Protein AF-A0A3N2D300-F1 (afdb_monomer_lite)

Structure (mmCIF, N/CA/C/O backbone):
data_AF-A0A3N2D300-F1
#
_entry.id   AF-A0A3N2D300-F1
#
loop_
_atom_site.group_PDB
_atom_site.id
_atom_site.type_symbol
_atom_site.label_atom_id
_atom_site.label_alt_id
_atom_site.label_comp_id
_atom_site.label_asym_id
_atom_site.label_entity_id
_atom_site.label_seq_id
_atom_site.pdbx_PDB_ins_code
_atom_site.Cartn_x
_atom_site.Cartn_y
_atom_site.Cartn_z
_atom_site.occupancy
_atom_site.B_iso_or_equiv
_atom_site.auth_seq_id
_atom_site.auth_comp_id
_atom_site.auth_asym_id
_atom_site.auth_atom_id
_atom_site.pdbx_PDB_model_num
ATOM 1 N N . MET A 1 1 ? 36.026 17.094 -19.039 1.00 62.28 1 MET A N 1
ATOM 2 C CA . MET A 1 1 ? 36.325 16.197 -20.174 1.00 62.28 1 MET A CA 1
ATOM 3 C C . MET A 1 1 ? 35.164 16.210 -21.147 1.00 62.28 1 MET A C 1
ATOM 5 O O . MET A 1 1 ? 34.024 16.351 -20.712 1.00 62.28 1 MET A O 1
ATOM 9 N N . THR A 1 2 ? 35.458 16.118 -22.441 1.00 77.62 2 THR A N 1
ATOM 10 C CA . THR A 1 2 ? 34.451 16.048 -23.505 1.00 77.62 2 THR A CA 1
ATOM 11 C C . THR A 1 2 ? 33.736 14.697 -23.441 1.00 77.62 2 THR A C 1
ATOM 13 O O . THR A 1 2 ? 34.410 13.684 -23.255 1.00 77.62 2 THR A O 1
ATOM 16 N N . PRO A 1 3 ? 32.402 14.644 -23.567 1.00 83.62 3 PRO A N 1
ATOM 17 C CA . PRO A 1 3 ? 31.697 13.372 -23.634 1.00 83.62 3 PRO A CA 1
ATOM 18 C C . PRO A 1 3 ? 32.112 12.552 -24.859 1.00 83.62 3 PRO A C 1
ATOM 20 O O . PRO A 1 3 ? 32.323 13.113 -25.934 1.00 83.62 3 PRO A O 1
ATOM 23 N N . ILE A 1 4 ? 32.174 11.231 -24.704 1.00 89.31 4 ILE A N 1
ATOM 24 C CA . ILE A 1 4 ? 32.476 10.299 -25.798 1.00 89.31 4 ILE A CA 1
ATOM 25 C C . ILE A 1 4 ? 31.155 9.774 -26.345 1.00 89.31 4 ILE A C 1
ATOM 27 O O . ILE A 1 4 ? 30.283 9.400 -25.567 1.00 89.31 4 ILE A O 1
ATOM 31 N N . THR A 1 5 ? 30.995 9.748 -27.666 1.00 93.44 5 THR A N 1
ATOM 32 C CA . THR A 1 5 ? 29.840 9.107 -28.309 1.00 93.44 5 THR A CA 1
ATOM 33 C C . THR A 1 5 ? 30.292 7.813 -28.960 1.00 93.44 5 THR A C 1
ATOM 35 O O . THR A 1 5 ? 31.288 7.810 -29.678 1.00 93.44 5 THR A O 1
ATOM 38 N N . VAL A 1 6 ? 29.566 6.732 -28.697 1.00 94.44 6 VAL A N 1
ATOM 39 C CA . VAL A 1 6 ? 29.796 5.413 -29.286 1.00 94.44 6 VAL A CA 1
ATOM 40 C C . VAL A 1 6 ? 28.521 4.926 -29.965 1.00 94.44 6 VAL A C 1
ATOM 42 O O . VAL A 1 6 ? 27.406 5.116 -29.476 1.00 94.44 6 VAL A O 1
ATOM 45 N N . THR A 1 7 ? 28.698 4.277 -31.102 1.00 95.19 7 THR A N 1
ATOM 46 C CA . THR A 1 7 ? 27.644 3.739 -31.967 1.00 95.19 7 THR A CA 1
ATOM 47 C C . THR A 1 7 ? 27.761 2.220 -32.127 1.00 95.19 7 THR A C 1
ATOM 49 O O . THR A 1 7 ? 26.817 1.563 -32.571 1.00 95.19 7 THR A O 1
ATOM 52 N N . SER A 1 8 ? 28.894 1.635 -31.720 1.00 95.69 8 SER A N 1
ATOM 53 C CA . SER A 1 8 ? 29.176 0.198 -31.787 1.00 95.69 8 SER A CA 1
ATOM 54 C C . SER A 1 8 ? 29.936 -0.313 -30.556 1.00 95.69 8 SER A C 1
ATOM 56 O O . SER A 1 8 ? 30.535 0.460 -29.809 1.00 95.69 8 SER A O 1
ATOM 58 N N . GLN A 1 9 ? 29.950 -1.638 -30.361 1.00 95.31 9 GLN A N 1
ATOM 59 C CA . GLN A 1 9 ? 30.729 -2.269 -29.286 1.00 95.31 9 GLN A CA 1
ATOM 60 C C . GLN A 1 9 ? 32.2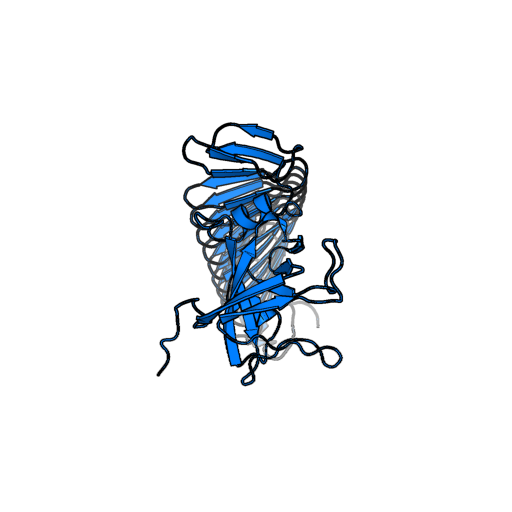33 -1.995 -29.430 1.00 95.31 9 GLN A C 1
ATOM 62 O O . GLN A 1 9 ? 32.894 -1.725 -28.439 1.00 95.31 9 GLN A O 1
ATOM 67 N N . ALA A 1 10 ? 32.770 -2.005 -30.654 1.00 95.12 10 ALA A N 1
ATOM 68 C CA . ALA A 1 10 ? 34.195 -1.766 -30.882 1.00 95.12 10 ALA A CA 1
ATOM 69 C C . ALA A 1 10 ? 34.618 -0.345 -30.470 1.00 95.12 10 ALA A C 1
ATOM 71 O O . ALA A 1 10 ? 35.696 -0.153 -29.912 1.00 95.12 10 ALA A O 1
ATOM 72 N N . GLU A 1 11 ? 33.757 0.649 -30.708 1.00 94.62 11 GLU A N 1
ATOM 73 C CA . GLU A 1 11 ? 33.983 2.026 -30.255 1.00 94.62 11 GLU A CA 1
ATOM 74 C C . GLU A 1 11 ? 33.908 2.142 -28.730 1.00 94.62 11 GLU A C 1
ATOM 76 O O . GLU A 1 11 ? 34.710 2.858 -28.136 1.00 94.62 11 GLU A O 1
ATOM 81 N N . TRP A 1 12 ? 32.996 1.402 -28.089 1.00 91.94 12 TRP A N 1
ATOM 82 C CA . TRP A 1 12 ? 32.951 1.289 -26.630 1.00 91.94 12 TRP A CA 1
ATOM 83 C C . TRP A 1 12 ? 34.233 0.669 -26.060 1.00 91.94 12 TRP A C 1
ATOM 85 O O . TRP A 1 12 ? 34.848 1.250 -25.165 1.00 91.94 12 TRP A O 1
ATOM 95 N N . ASP A 1 13 ? 34.672 -0.466 -26.603 1.00 91.25 13 ASP A N 1
ATOM 96 C CA . ASP A 1 13 ? 35.869 -1.170 -26.137 1.00 91.25 13 ASP A CA 1
ATOM 97 C C . ASP A 1 13 ? 37.122 -0.285 -26.295 1.00 91.25 13 ASP A C 1
ATOM 99 O O . ASP A 1 13 ? 37.984 -0.235 -25.412 1.00 91.25 13 ASP A O 1
ATOM 103 N N . ALA A 1 14 ? 37.205 0.471 -27.395 1.00 90.56 14 ALA A N 1
ATOM 104 C CA . ALA A 1 14 ? 38.268 1.445 -27.621 1.00 90.56 14 ALA A CA 1
ATOM 105 C C . ALA A 1 14 ? 38.210 2.614 -26.623 1.00 90.56 14 ALA A C 1
ATOM 107 O O . ALA A 1 14 ? 39.250 3.012 -26.092 1.00 90.56 14 ALA A O 1
ATOM 108 N N . ALA A 1 15 ? 37.014 3.139 -26.339 1.00 88.81 15 ALA A N 1
ATOM 109 C CA . ALA A 1 15 ? 36.820 4.227 -25.385 1.00 88.81 15 ALA A CA 1
ATOM 110 C C . ALA A 1 15 ? 37.231 3.817 -23.964 1.00 88.81 15 ALA A C 1
ATOM 112 O O . ALA A 1 15 ? 37.968 4.553 -23.311 1.00 88.81 15 ALA A O 1
ATOM 113 N N . ILE A 1 16 ? 36.831 2.627 -23.506 1.00 85.75 16 ILE A N 1
ATOM 114 C CA . ILE A 1 16 ? 37.214 2.120 -22.181 1.00 85.75 16 ILE A CA 1
ATOM 115 C C . ILE A 1 16 ? 38.715 1.885 -22.081 1.00 85.75 16 ILE A C 1
ATOM 117 O O . ILE A 1 16 ? 39.323 2.263 -21.085 1.00 85.75 16 ILE A O 1
ATOM 121 N N . LYS A 1 17 ? 39.347 1.336 -23.122 1.00 86.44 17 LYS A N 1
ATOM 122 C CA . LYS A 1 17 ? 40.804 1.165 -23.127 1.00 86.44 17 LYS A CA 1
ATOM 123 C C . LYS A 1 17 ? 41.552 2.500 -23.025 1.00 86.44 17 LYS A C 1
ATOM 125 O O . LYS A 1 17 ? 42.626 2.545 -22.433 1.00 86.44 17 LYS A O 1
ATOM 130 N N . ALA A 1 18 ? 41.012 3.563 -23.618 1.00 85.38 18 ALA A N 1
ATOM 131 C CA . ALA A 1 18 ? 41.628 4.887 -23.605 1.00 85.38 18 ALA A CA 1
ATOM 132 C C . ALA A 1 18 ? 41.371 5.676 -22.308 1.00 85.38 18 ALA A C 1
ATOM 134 O O . ALA A 1 18 ? 42.193 6.513 -21.951 1.00 85.38 18 ALA A O 1
ATOM 135 N N . HIS A 1 19 ? 40.259 5.409 -21.617 1.00 82.12 19 HIS A N 1
ATOM 136 C CA . HIS A 1 19 ? 39.747 6.240 -20.519 1.00 82.12 19 HIS A CA 1
ATOM 137 C C . HIS A 1 19 ? 39.421 5.448 -19.244 1.00 82.12 19 HIS A C 1
ATOM 139 O O . HIS A 1 19 ? 38.559 5.855 -18.470 1.00 82.12 19 HIS A O 1
ATOM 145 N N . HIS A 1 20 ? 40.081 4.309 -19.025 1.00 75.81 20 HIS A N 1
ATOM 146 C CA . HIS A 1 20 ? 39.778 3.392 -17.918 1.00 75.81 20 HIS A CA 1
ATOM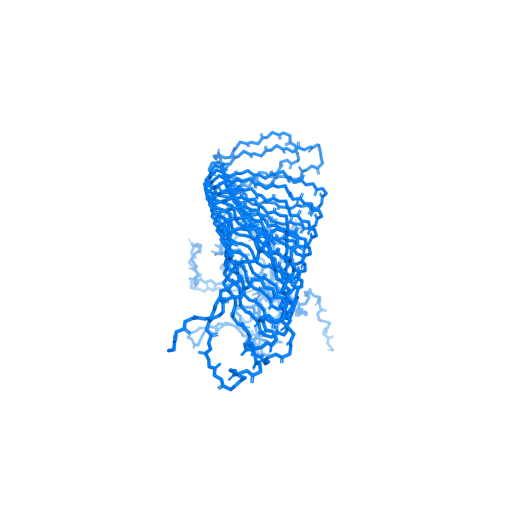 147 C C . HIS A 1 20 ? 39.801 4.064 -16.532 1.00 75.81 20 HIS A C 1
ATOM 149 O O . HIS A 1 20 ? 38.952 3.770 -15.695 1.00 75.81 20 HIS A O 1
ATOM 155 N N . ASP A 1 21 ? 40.737 4.989 -16.305 1.00 79.94 21 ASP A N 1
ATOM 156 C CA . ASP A 1 21 ? 40.929 5.655 -15.009 1.00 79.94 21 ASP A CA 1
ATOM 157 C C . ASP A 1 21 ? 40.257 7.044 -14.933 1.00 79.94 21 ASP A C 1
ATOM 159 O O . ASP A 1 21 ? 40.388 7.756 -13.934 1.00 79.94 21 ASP A O 1
ATOM 163 N N . ASP A 1 22 ? 39.507 7.429 -15.972 1.00 79.06 22 ASP A N 1
ATOM 164 C CA . ASP A 1 22 ? 38.853 8.731 -16.086 1.00 79.06 22 ASP A CA 1
ATOM 165 C C . ASP A 1 22 ? 37.349 8.643 -15.770 1.00 79.06 22 ASP A C 1
ATOM 167 O O . ASP A 1 22 ? 36.631 7.759 -16.241 1.00 79.06 22 ASP A O 1
ATOM 171 N N . TYR A 1 23 ? 36.802 9.637 -15.060 1.00 77.50 23 TYR A N 1
ATOM 172 C CA . TYR A 1 23 ? 35.346 9.776 -14.939 1.00 77.50 23 TYR A CA 1
ATOM 173 C C . TYR A 1 23 ? 34.760 10.448 -16.191 1.00 77.50 23 TYR A C 1
ATOM 175 O O . TYR A 1 23 ? 34.682 11.679 -16.285 1.00 77.50 23 TYR A O 1
ATOM 183 N N . VAL A 1 24 ? 34.324 9.637 -17.160 1.00 78.88 24 VAL A N 1
ATOM 184 C CA . VAL A 1 24 ? 33.764 10.101 -18.441 1.00 78.88 24 VAL A CA 1
ATOM 185 C C . VAL A 1 24 ? 32.296 9.698 -18.585 1.00 78.88 24 VAL A C 1
ATOM 187 O O . VAL A 1 24 ? 31.882 8.603 -18.219 1.00 78.88 24 VAL A O 1
ATOM 190 N N . THR A 1 25 ? 31.478 10.596 -19.143 1.00 82.19 25 THR A N 1
ATOM 191 C CA . THR A 1 25 ? 30.118 10.252 -19.586 1.00 82.19 25 THR A CA 1
ATOM 192 C C . THR A 1 25 ? 30.160 9.772 -21.030 1.00 82.19 25 THR A C 1
ATOM 194 O O . THR A 1 25 ? 30.620 10.510 -21.905 1.00 82.19 25 THR A O 1
ATOM 197 N N . VAL A 1 26 ? 29.629 8.573 -21.275 1.00 86.94 26 VAL A N 1
ATOM 198 C CA . VAL A 1 26 ? 29.519 8.001 -22.619 1.00 86.94 26 VAL A CA 1
ATOM 199 C C . VAL A 1 26 ? 28.079 8.096 -23.121 1.00 86.94 26 VAL A C 1
ATOM 201 O O . VAL A 1 26 ? 27.139 7.632 -22.469 1.00 86.94 26 VAL A O 1
ATOM 204 N N . TYR A 1 27 ? 27.915 8.713 -24.286 1.00 92.00 27 TYR A N 1
ATOM 205 C CA . TYR A 1 27 ? 26.684 8.701 -25.061 1.00 92.00 27 TYR A CA 1
ATOM 206 C C . TYR A 1 27 ? 26.663 7.468 -25.954 1.00 92.00 27 TYR A C 1
ATOM 208 O O . TYR A 1 27 ? 27.608 7.210 -26.694 1.00 92.00 27 TYR A O 1
ATOM 216 N N . ILE A 1 28 ? 25.572 6.721 -25.891 1.00 92.69 28 ILE A N 1
ATOM 217 C CA . ILE A 1 28 ? 25.293 5.607 -26.781 1.00 92.69 28 ILE A CA 1
ATOM 218 C C . ILE A 1 28 ? 24.235 6.083 -27.767 1.00 92.69 28 ILE A C 1
ATOM 220 O O . ILE A 1 28 ? 23.096 6.363 -27.378 1.00 92.69 28 ILE A O 1
ATOM 224 N N . ASP A 1 29 ? 24.645 6.174 -29.026 1.00 94.25 29 ASP A N 1
ATOM 225 C CA . ASP A 1 29 ? 23.796 6.518 -30.167 1.00 94.25 29 ASP A CA 1
ATOM 226 C C . ASP A 1 29 ? 23.941 5.434 -31.239 1.00 94.25 29 ASP A C 1
ATOM 228 O O . ASP A 1 29 ? 24.444 5.640 -32.343 1.00 94.25 29 ASP A O 1
ATOM 232 N N . SER A 1 30 ? 23.614 4.204 -30.847 1.00 91.81 30 SER A N 1
ATOM 233 C CA . SER A 1 30 ? 23.784 3.041 -31.702 1.00 91.81 30 SER A CA 1
ATOM 234 C C . SER A 1 30 ? 22.575 2.861 -32.626 1.00 91.81 30 SER A C 1
ATOM 236 O O . SER A 1 30 ? 21.434 3.081 -32.202 1.00 91.81 30 SER A O 1
ATOM 238 N N . PRO A 1 31 ? 22.773 2.361 -33.858 1.00 90.19 31 PRO A N 1
ATOM 239 C CA . PRO A 1 31 ? 21.668 1.962 -34.718 1.00 90.19 31 PRO A CA 1
ATOM 240 C C . PRO A 1 31 ? 20.740 0.947 -34.038 1.00 90.19 31 PRO A C 1
ATOM 242 O O . PRO A 1 31 ? 21.153 0.170 -33.170 1.00 90.19 31 PRO A O 1
ATOM 245 N N . ALA A 1 32 ? 19.479 0.916 -34.471 1.00 89.12 32 ALA A N 1
ATOM 246 C CA . ALA A 1 32 ? 18.514 -0.063 -33.984 1.00 89.12 32 ALA A CA 1
ATOM 247 C C . ALA A 1 32 ? 19.048 -1.498 -34.159 1.00 89.12 32 ALA A C 1
ATOM 249 O O . ALA A 1 32 ? 19.563 -1.867 -35.212 1.00 89.12 32 ALA A O 1
ATOM 250 N N . GLY A 1 33 ? 18.919 -2.315 -33.111 1.00 88.25 33 GLY A N 1
ATOM 251 C CA . GLY A 1 33 ? 19.400 -3.701 -33.096 1.00 88.25 33 GLY A CA 1
ATOM 252 C C . GLY A 1 33 ? 20.838 -3.880 -32.598 1.00 88.25 33 GLY A C 1
ATOM 253 O O . GLY A 1 33 ? 21.192 -4.990 -32.204 1.00 88.25 33 GLY A O 1
ATOM 254 N N . VAL A 1 34 ? 21.634 -2.811 -32.518 1.00 93.50 34 VAL A N 1
ATOM 255 C CA . VAL A 1 34 ? 22.953 -2.852 -31.875 1.00 93.50 34 VAL A CA 1
ATOM 256 C C . VAL A 1 34 ? 22.778 -2.770 -30.358 1.00 93.50 34 VAL A C 1
ATOM 258 O O . VAL A 1 34 ? 22.041 -1.926 -29.852 1.00 93.50 34 VAL A O 1
ATOM 261 N N . VAL A 1 35 ? 23.435 -3.679 -29.633 1.00 95.31 35 VAL A N 1
ATOM 262 C CA . VAL A 1 35 ? 23.448 -3.711 -28.164 1.00 95.31 35 VAL A CA 1
ATOM 263 C C . VAL A 1 35 ? 24.878 -3.515 -27.685 1.00 95.31 35 VAL A C 1
ATOM 265 O O . VAL A 1 35 ? 25.736 -4.340 -27.998 1.00 95.31 35 VAL A O 1
ATOM 268 N N . ILE A 1 36 ? 25.111 -2.468 -26.896 1.00 94.75 36 ILE A N 1
ATOM 269 C CA . ILE A 1 36 ? 26.404 -2.215 -26.255 1.00 94.75 36 ILE A CA 1
ATOM 270 C C . ILE A 1 36 ? 26.419 -2.853 -24.865 1.00 94.75 36 ILE A C 1
ATOM 272 O O . ILE A 1 36 ? 25.546 -2.597 -24.036 1.00 94.75 36 ILE A O 1
ATOM 276 N N . ARG A 1 37 ? 27.402 -3.711 -24.604 1.00 93.94 37 ARG A N 1
ATOM 277 C CA . ARG A 1 37 ? 27.635 -4.338 -23.302 1.00 93.94 37 ARG A CA 1
ATOM 278 C C . ARG A 1 37 ? 28.698 -3.562 -22.543 1.00 93.94 37 ARG A C 1
ATOM 280 O O . ARG A 1 37 ? 29.801 -3.359 -23.042 1.00 93.94 37 ARG A O 1
ATOM 287 N N . ILE A 1 38 ? 28.325 -3.151 -21.341 1.00 89.94 38 ILE A N 1
ATOM 288 C CA . ILE A 1 38 ? 29.136 -2.415 -20.385 1.00 89.94 38 ILE A CA 1
ATOM 289 C C . ILE A 1 38 ? 29.328 -3.339 -19.182 1.00 89.94 38 ILE A C 1
ATOM 291 O O . ILE A 1 38 ? 28.526 -3.360 -18.243 1.00 89.94 38 ILE A O 1
ATOM 295 N N . ASP A 1 39 ? 30.371 -4.155 -19.272 1.00 84.06 39 ASP A N 1
ATOM 296 C CA . ASP A 1 39 ? 30.800 -5.072 -18.225 1.00 84.06 39 ASP A CA 1
ATOM 297 C C . ASP A 1 39 ? 32.078 -4.518 -17.561 1.00 84.06 39 ASP A C 1
ATOM 299 O O . ASP A 1 39 ? 32.883 -3.863 -18.216 1.00 84.06 39 ASP A O 1
ATOM 303 N N . ASP A 1 40 ? 32.251 -4.791 -16.265 1.00 64.44 40 ASP A N 1
ATOM 304 C CA . ASP A 1 40 ? 33.538 -4.695 -15.553 1.00 64.44 40 ASP A CA 1
ATOM 305 C C . ASP A 1 40 ? 34.258 -3.323 -15.551 1.00 64.44 40 ASP A C 1
ATOM 307 O O . ASP A 1 40 ? 35.439 -3.226 -15.859 1.00 64.44 40 ASP A O 1
ATOM 311 N N . THR A 1 41 ? 33.565 -2.239 -15.170 1.00 62.78 41 THR A N 1
ATOM 312 C CA . THR A 1 41 ? 34.185 -0.895 -15.030 1.00 62.78 41 THR A CA 1
ATOM 313 C C . THR A 1 41 ? 34.202 -0.355 -13.594 1.00 62.78 41 THR A C 1
ATOM 315 O O . THR A 1 41 ? 34.396 0.840 -13.381 1.00 62.78 41 THR A O 1
ATOM 318 N N . GLY A 1 42 ? 33.911 -1.187 -12.586 1.00 70.94 42 GLY A N 1
ATOM 319 C CA . GLY A 1 42 ? 33.697 -0.755 -11.196 1.00 70.94 42 GLY A CA 1
ATOM 320 C C . GLY A 1 42 ? 32.406 0.058 -11.004 1.00 70.94 42 GLY A C 1
ATOM 321 O O . GLY A 1 42 ? 31.498 -0.388 -10.304 1.00 70.94 42 GLY A O 1
ATOM 322 N N . SER A 1 43 ? 32.304 1.232 -11.639 1.00 77.94 43 SER A N 1
ATOM 323 C CA . SER A 1 43 ? 31.095 2.056 -11.764 1.00 77.94 43 SER A CA 1
ATOM 324 C C . SER A 1 43 ? 30.927 2.580 -13.193 1.00 77.94 43 SER A C 1
ATOM 326 O O . SER A 1 43 ? 31.860 3.145 -13.753 1.00 77.94 43 SER A O 1
ATOM 328 N N . SER A 1 44 ? 29.746 2.420 -13.795 1.00 81.88 44 SER A N 1
ATOM 329 C CA . SER A 1 44 ? 29.467 2.887 -15.167 1.00 81.88 44 SER A CA 1
ATOM 330 C C . SER A 1 44 ? 28.336 3.912 -15.228 1.00 81.88 44 SER A C 1
ATOM 332 O O . SER A 1 44 ? 27.352 3.827 -14.489 1.00 81.88 44 SER A O 1
ATOM 334 N N . ARG A 1 45 ? 28.448 4.875 -16.153 1.00 87.94 45 ARG A N 1
ATOM 335 C CA . ARG A 1 45 ? 27.370 5.814 -16.485 1.00 87.94 45 ARG A CA 1
ATOM 336 C C . ARG A 1 45 ? 27.192 5.931 -17.998 1.00 87.94 45 ARG A C 1
ATOM 338 O O . ARG A 1 45 ? 28.104 6.369 -18.692 1.00 87.94 45 ARG A O 1
ATOM 345 N N . ALA A 1 46 ? 25.996 5.608 -18.483 1.00 90.31 46 ALA A N 1
ATOM 346 C CA . ALA A 1 46 ? 25.647 5.684 -19.901 1.00 90.31 46 ALA A CA 1
ATOM 347 C C . ALA A 1 46 ? 24.449 6.608 -20.149 1.00 90.31 46 ALA A C 1
ATOM 349 O O . ALA A 1 46 ? 23.508 6.667 -19.352 1.00 90.31 46 ALA A O 1
ATOM 350 N N . VAL A 1 47 ? 24.464 7.310 -21.280 1.00 95.44 47 VAL A N 1
ATOM 351 C CA . VAL A 1 47 ? 23.309 8.061 -21.785 1.00 95.44 47 VAL A CA 1
ATOM 352 C C . VAL A 1 47 ? 22.905 7.486 -23.134 1.00 95.44 47 VAL A C 1
ATOM 354 O O . VAL A 1 47 ? 23.652 7.611 -24.094 1.00 95.44 47 VAL A O 1
ATOM 357 N N . LEU A 1 48 ? 21.732 6.866 -23.216 1.00 95.62 48 LEU A N 1
ATOM 358 C CA . LEU A 1 48 ? 21.205 6.249 -24.430 1.00 95.62 48 LEU A CA 1
ATOM 359 C C . LEU A 1 48 ? 20.195 7.184 -25.100 1.00 95.62 48 LEU A C 1
ATOM 361 O O . LEU A 1 48 ? 19.331 7.756 -24.427 1.00 95.62 48 LEU A O 1
ATOM 365 N N . ARG A 1 49 ? 20.281 7.315 -26.426 1.00 93.06 49 ARG A N 1
ATOM 366 C CA . ARG A 1 49 ? 19.356 8.122 -27.242 1.00 93.06 49 ARG A CA 1
ATOM 367 C C . ARG A 1 49 ? 18.817 7.344 -28.439 1.00 93.06 49 ARG A C 1
ATOM 369 O O . ARG A 1 49 ? 19.331 6.272 -28.775 1.00 93.06 49 ARG A O 1
ATOM 376 N N . GLY A 1 50 ? 17.754 7.858 -29.057 1.00 92.12 50 GLY A N 1
ATOM 377 C CA . GLY A 1 50 ? 17.163 7.252 -30.245 1.00 92.12 50 GLY A CA 1
ATOM 378 C C . GLY A 1 50 ? 16.640 5.839 -29.979 1.00 92.12 50 GLY A C 1
ATOM 379 O O . GLY A 1 50 ? 15.776 5.637 -29.129 1.00 92.12 50 GLY A O 1
ATOM 380 N N . SER A 1 51 ? 17.158 4.855 -30.717 1.00 92.56 51 SER A N 1
ATOM 381 C CA . SER A 1 51 ? 16.787 3.429 -30.595 1.00 92.56 51 SER A CA 1
ATOM 382 C C . SER A 1 51 ? 17.882 2.573 -29.947 1.00 92.56 51 SER A C 1
ATOM 384 O O . SER A 1 51 ? 17.912 1.351 -30.117 1.00 92.56 51 SER A O 1
ATOM 386 N N . SER A 1 52 ? 18.799 3.219 -29.224 1.00 95.38 52 SER A N 1
ATOM 387 C CA . SER A 1 52 ? 19.971 2.583 -28.626 1.00 95.38 52 SER A CA 1
ATOM 388 C C . SER A 1 52 ? 19.619 1.518 -27.595 1.00 95.38 52 SER A C 1
ATOM 390 O O . SER A 1 52 ? 18.610 1.616 -26.887 1.00 95.38 52 SER A O 1
ATOM 392 N N . ARG A 1 53 ? 20.490 0.511 -27.464 1.00 96.69 53 ARG A N 1
ATOM 393 C CA . ARG A 1 53 ? 20.334 -0.561 -26.476 1.00 96.69 53 ARG A CA 1
ATOM 394 C C . ARG A 1 53 ? 21.629 -0.800 -25.716 1.00 96.69 53 ARG A C 1
ATOM 396 O O . ARG A 1 53 ? 22.685 -0.916 -26.334 1.00 96.69 53 ARG A O 1
ATOM 403 N N . ALA A 1 54 ? 21.544 -0.943 -24.395 1.00 95.12 54 ALA A N 1
ATOM 404 C CA . ALA A 1 54 ? 22.706 -1.285 -23.578 1.00 95.12 54 ALA A CA 1
ATOM 405 C C . ALA A 1 54 ? 22.416 -2.347 -22.514 1.00 95.12 54 ALA A C 1
ATOM 407 O O . ALA A 1 54 ? 21.296 -2.480 -22.025 1.00 95.12 54 ALA A O 1
ATOM 408 N N . VAL A 1 55 ? 23.452 -3.087 -22.135 1.00 96.12 55 VAL A N 1
ATOM 409 C CA . VAL A 1 55 ? 23.458 -3.951 -20.952 1.00 96.12 55 VAL A CA 1
ATOM 410 C C . VAL A 1 55 ? 24.554 -3.449 -20.029 1.00 96.12 55 VAL A C 1
ATOM 412 O O . VAL A 1 55 ? 25.702 -3.381 -20.450 1.00 96.12 55 VAL A O 1
ATOM 415 N N . LEU A 1 56 ? 24.204 -3.098 -18.795 1.00 93.56 56 LEU A N 1
ATOM 416 C CA . LEU A 1 56 ? 25.130 -2.613 -17.780 1.00 93.56 56 LEU A CA 1
ATOM 417 C C . LEU A 1 56 ? 25.147 -3.589 -16.601 1.00 93.56 56 LEU A C 1
ATOM 419 O O . LEU A 1 56 ? 24.095 -4.036 -16.129 1.00 93.56 56 LEU A O 1
ATOM 423 N N . ARG A 1 57 ? 26.340 -3.921 -16.107 1.00 91.44 57 ARG A N 1
ATOM 424 C CA . ARG A 1 57 ? 26.517 -4.787 -14.934 1.00 91.44 57 ARG A CA 1
ATOM 425 C C . ARG A 1 57 ? 27.286 -4.096 -13.816 1.00 91.44 57 ARG A C 1
ATOM 427 O O . ARG A 1 57 ? 28.086 -3.197 -14.052 1.00 91.44 57 ARG A O 1
ATOM 434 N N . GLY A 1 58 ? 27.067 -4.576 -12.595 1.00 88.31 58 GLY A N 1
ATOM 435 C CA . GLY A 1 58 ? 27.725 -4.074 -11.395 1.00 88.31 58 GLY A CA 1
ATOM 436 C C . GLY A 1 58 ? 27.056 -2.804 -10.879 1.00 88.31 58 GLY A C 1
ATOM 437 O O . GLY A 1 58 ? 25.826 -2.693 -10.886 1.00 88.31 58 GLY A O 1
ATOM 438 N N . SER A 1 59 ? 27.865 -1.857 -10.407 1.00 89.88 59 SER A N 1
ATOM 439 C CA . SER A 1 59 ? 27.382 -0.535 -10.015 1.00 89.88 59 SER A CA 1
ATOM 440 C C . SER A 1 59 ? 27.199 0.323 -11.265 1.00 89.88 59 SER A C 1
ATOM 442 O O . SER A 1 59 ? 28.172 0.648 -11.941 1.00 89.88 59 SER A O 1
ATOM 444 N N . SER A 1 60 ? 25.963 0.667 -11.627 1.00 90.62 60 SER A N 1
ATOM 445 C CA . SER A 1 60 ? 25.710 1.332 -12.912 1.00 90.62 60 SER A CA 1
ATOM 446 C C . SER A 1 60 ? 24.597 2.374 -12.874 1.00 90.62 60 SER A C 1
ATOM 448 O O . SER A 1 60 ? 23.699 2.351 -12.032 1.00 90.62 60 SER A O 1
ATOM 450 N N . SER A 1 61 ? 24.665 3.338 -13.787 1.00 93.62 61 SER A N 1
ATOM 451 C CA . SER A 1 61 ? 23.631 4.348 -13.993 1.00 93.62 61 SER A CA 1
ATOM 452 C C . SER A 1 61 ? 23.350 4.559 -15.475 1.00 93.62 61 SER A C 1
ATOM 454 O O . SER A 1 61 ? 24.274 4.746 -16.263 1.00 93.62 61 SER A O 1
ATOM 456 N N . ALA A 1 62 ? 22.076 4.594 -15.856 1.00 95.06 62 ALA A N 1
ATOM 457 C CA . ALA A 1 62 ? 21.667 4.845 -17.233 1.00 95.06 62 ALA A CA 1
ATOM 458 C C . ALA A 1 62 ? 20.628 5.970 -17.320 1.00 95.06 62 ALA A C 1
ATOM 460 O O . ALA A 1 62 ? 19.686 6.029 -16.530 1.00 95.06 62 ALA A O 1
ATOM 461 N N . VAL A 1 63 ? 20.786 6.860 -18.299 1.00 98.00 63 VAL A N 1
ATOM 462 C CA . VAL A 1 63 ? 19.745 7.817 -18.699 1.00 98.00 63 VAL A CA 1
ATOM 463 C C . VAL A 1 63 ? 19.279 7.448 -20.098 1.00 98.00 63 VAL A C 1
ATOM 465 O O . VAL A 1 63 ? 20.089 7.413 -21.018 1.00 98.00 63 VAL A O 1
ATOM 468 N N . LEU A 1 64 ? 17.994 7.157 -20.249 1.00 97.81 64 LEU A N 1
ATOM 469 C CA . LEU A 1 64 ? 17.383 6.676 -21.478 1.00 97.81 64 LEU A CA 1
ATOM 470 C C . LEU A 1 64 ? 16.411 7.724 -22.014 1.00 97.81 64 LEU A C 1
ATOM 472 O O . LEU A 1 64 ? 15.487 8.142 -21.315 1.00 97.81 64 LEU A O 1
ATOM 476 N N . TRP A 1 65 ? 16.610 8.108 -23.269 1.00 96.44 65 TRP A N 1
ATOM 477 C CA . TRP A 1 65 ? 15.723 8.999 -24.012 1.00 96.44 65 TRP A CA 1
ATOM 478 C C . TRP A 1 65 ? 15.057 8.267 -25.178 1.00 96.44 65 TRP A C 1
ATOM 480 O O . TRP A 1 65 ? 15.510 7.197 -25.598 1.00 96.44 65 TRP A O 1
ATOM 490 N N . ASP A 1 66 ? 13.998 8.865 -25.714 1.00 95.44 66 ASP A N 1
ATOM 491 C CA . ASP A 1 66 ? 13.292 8.407 -26.910 1.00 95.44 66 ASP A CA 1
ATOM 492 C C . ASP A 1 66 ? 12.814 6.951 -26.796 1.00 95.44 66 ASP A C 1
ATOM 494 O O . ASP A 1 66 ? 12.060 6.627 -25.885 1.00 95.44 66 ASP A O 1
ATOM 498 N N . SER A 1 67 ? 13.225 6.072 -27.711 1.00 95.38 67 SER A N 1
ATOM 499 C CA . SER A 1 67 ? 12.849 4.651 -27.757 1.00 95.38 67 SER A CA 1
ATOM 500 C C . SER A 1 67 ? 13.990 3.731 -27.309 1.00 95.38 67 SER A C 1
ATOM 502 O O . SER A 1 67 ? 14.053 2.565 -27.705 1.00 95.38 67 SER A O 1
ATOM 504 N N . SER A 1 68 ? 14.926 4.248 -26.509 1.00 96.50 68 SER A N 1
ATOM 505 C CA . SER A 1 68 ? 16.080 3.475 -26.051 1.00 96.50 68 SER A CA 1
ATOM 506 C C . SER A 1 68 ? 15.713 2.430 -24.994 1.00 96.50 68 SER A C 1
ATOM 508 O O . SER A 1 68 ? 14.681 2.516 -24.319 1.00 96.50 68 SER A O 1
ATOM 510 N N . SER A 1 69 ? 16.567 1.413 -24.841 1.00 97.62 69 SER A N 1
ATOM 511 C CA . SER A 1 69 ? 16.369 0.366 -23.835 1.00 97.62 69 SER A CA 1
ATOM 512 C C . SER A 1 69 ? 17.641 -0.047 -23.106 1.00 97.62 69 SER A C 1
ATOM 514 O O . SER A 1 69 ? 18.720 -0.074 -23.692 1.00 97.62 69 SER A O 1
ATOM 516 N N . ALA A 1 70 ? 17.516 -0.410 -21.830 1.00 97.19 70 ALA A N 1
ATOM 517 C CA . ALA A 1 70 ? 18.649 -0.877 -21.041 1.00 97.19 70 ALA A CA 1
ATOM 518 C C . ALA A 1 70 ? 18.298 -2.054 -20.129 1.00 97.19 70 ALA A C 1
ATOM 520 O O . ALA A 1 70 ? 17.215 -2.117 -19.550 1.00 97.19 70 ALA A O 1
ATOM 521 N N . GLU A 1 71 ? 19.244 -2.970 -19.958 1.00 98.00 71 GLU A N 1
ATOM 522 C CA . GLU A 1 71 ? 19.222 -3.948 -18.873 1.00 98.00 71 GLU A CA 1
ATOM 523 C C . GLU A 1 71 ? 20.328 -3.604 -17.877 1.00 98.00 71 GLU A C 1
ATOM 525 O O . GLU A 1 71 ? 21.490 -3.521 -18.263 1.00 98.00 71 GLU A O 1
ATOM 530 N N . LEU A 1 72 ? 19.976 -3.402 -16.608 1.00 95.94 72 LEU A N 1
ATOM 531 C CA . LEU A 1 72 ? 20.916 -3.085 -15.541 1.00 95.94 72 LEU A CA 1
ATOM 532 C C . LEU A 1 72 ? 20.873 -4.183 -14.471 1.00 95.94 72 LEU A C 1
ATOM 534 O O . LEU A 1 72 ? 19.804 -4.536 -13.965 1.00 95.94 72 LEU A O 1
ATOM 538 N N . ARG A 1 73 ? 22.034 -4.746 -14.126 1.00 94.38 73 ARG A N 1
ATOM 539 C CA . ARG A 1 73 ? 22.154 -5.821 -13.127 1.00 94.38 73 ARG A CA 1
ATOM 540 C C . ARG A 1 73 ? 23.140 -5.450 -12.029 1.00 94.38 73 ARG A C 1
ATOM 542 O O . ARG A 1 73 ? 24.300 -5.182 -12.326 1.00 94.38 73 ARG A O 1
ATOM 549 N N . GLY A 1 74 ? 22.715 -5.562 -10.774 1.00 91.81 74 GLY A N 1
ATOM 550 C CA . GLY A 1 74 ? 23.522 -5.241 -9.597 1.00 91.81 74 GLY A CA 1
ATOM 551 C C . GLY A 1 74 ? 22.970 -4.016 -8.878 1.00 91.81 74 GLY A C 1
ATOM 552 O O . GLY A 1 74 ? 21.759 -3.895 -8.704 1.00 91.81 74 GLY A O 1
ATOM 553 N N . SER A 1 75 ? 23.854 -3.106 -8.476 1.00 94.12 75 SER A N 1
ATOM 554 C CA . SER A 1 75 ? 23.483 -1.853 -7.811 1.00 94.12 75 SER A CA 1
ATOM 555 C C . SER A 1 75 ? 23.256 -0.765 -8.856 1.00 94.12 75 SER A C 1
ATOM 557 O O . SER A 1 75 ? 24.212 -0.215 -9.394 1.00 94.12 75 SER A O 1
ATOM 559 N N . SER A 1 76 ? 22.006 -0.498 -9.232 1.00 94.75 76 SER A N 1
ATOM 560 C CA . SER A 1 76 ? 21.722 0.205 -10.493 1.00 94.75 76 SER A CA 1
ATOM 561 C C . SER A 1 76 ? 20.704 1.335 -10.382 1.00 94.75 76 SER A C 1
ATOM 563 O O . SER A 1 76 ? 19.699 1.206 -9.690 1.00 94.75 76 SER A O 1
ATOM 565 N N . ARG A 1 77 ? 20.911 2.425 -11.131 1.00 97.62 77 ARG A N 1
ATOM 566 C CA . ARG A 1 77 ? 19.938 3.521 -11.255 1.00 97.62 77 ARG A CA 1
ATOM 567 C C . ARG A 1 77 ? 19.579 3.797 -12.712 1.00 97.62 77 ARG A C 1
ATOM 569 O O . ARG A 1 77 ? 20.465 3.908 -13.552 1.00 97.62 77 ARG A O 1
ATOM 576 N N . ALA A 1 78 ? 18.298 3.980 -13.011 1.00 97.94 78 ALA A N 1
ATOM 577 C CA . ALA A 1 78 ? 17.847 4.376 -14.341 1.00 97.94 78 ALA A CA 1
ATOM 578 C C . ALA A 1 78 ? 16.955 5.626 -14.301 1.00 97.94 78 ALA A C 1
ATOM 580 O O . ALA A 1 78 ? 16.134 5.791 -13.403 1.00 97.94 78 ALA A O 1
ATOM 581 N N . VAL A 1 79 ? 17.111 6.507 -15.287 1.00 98.75 79 VAL A N 1
ATOM 582 C CA . VAL A 1 79 ? 16.162 7.592 -15.575 1.00 98.75 79 VAL A CA 1
ATOM 583 C C . VAL A 1 79 ? 15.654 7.395 -16.992 1.00 98.75 79 VAL A C 1
ATOM 585 O O . VAL A 1 79 ? 16.458 7.338 -17.919 1.00 98.75 79 VAL A O 1
ATOM 588 N N . LEU A 1 80 ? 14.342 7.275 -17.154 1.00 98.56 80 LEU A N 1
ATOM 589 C CA . LEU A 1 80 ? 13.683 6.972 -18.416 1.00 98.56 80 LEU A CA 1
ATOM 590 C C . LEU A 1 80 ? 12.756 8.121 -18.808 1.00 98.56 80 LEU A C 1
ATOM 592 O O . LEU A 1 80 ? 11.958 8.590 -17.997 1.00 98.56 80 LEU A O 1
ATOM 596 N N . ARG A 1 81 ? 12.861 8.570 -20.058 1.00 98.12 81 ARG A N 1
ATOM 597 C CA . ARG A 1 81 ? 11.996 9.592 -20.665 1.00 98.12 81 ARG A CA 1
ATOM 598 C C . ARG A 1 81 ? 11.547 9.163 -22.059 1.00 98.12 81 ARG A C 1
ATOM 600 O O . ARG A 1 81 ? 12.200 8.321 -22.683 1.00 98.12 81 ARG A O 1
ATOM 607 N N . GLY A 1 82 ? 10.442 9.720 -22.550 1.00 96.00 82 GLY A N 1
ATOM 608 C CA . GLY A 1 82 ? 9.849 9.311 -23.825 1.00 96.00 82 GLY A CA 1
ATOM 609 C C . GLY A 1 82 ? 9.228 7.909 -23.773 1.00 96.00 82 GLY A C 1
ATOM 610 O O . GLY A 1 82 ? 8.471 7.592 -22.864 1.00 96.00 82 GLY A O 1
ATOM 611 N N . SER A 1 83 ? 9.538 7.066 -24.758 1.00 96.88 83 SER A N 1
ATOM 612 C CA . SER A 1 83 ? 9.051 5.678 -24.891 1.00 96.88 83 SER A CA 1
ATOM 613 C C . SER A 1 83 ? 10.106 4.638 -24.477 1.00 96.88 83 SER A C 1
ATOM 615 O O . SER A 1 83 ? 10.128 3.512 -24.985 1.00 96.88 83 SER A O 1
ATOM 617 N N . SER A 1 84 ? 11.020 5.021 -23.584 1.00 97.94 84 SER A N 1
ATOM 618 C CA . SER A 1 84 ? 12.164 4.199 -23.196 1.00 97.94 84 SER A CA 1
ATOM 619 C C . SER A 1 84 ? 11.787 3.052 -22.258 1.00 97.94 84 SER A C 1
ATOM 621 O O . SER A 1 84 ? 10.755 3.075 -21.580 1.00 97.94 84 SER A O 1
ATOM 623 N N . ARG A 1 85 ? 12.633 2.012 -22.224 1.00 98.62 85 ARG A N 1
ATOM 624 C CA . ARG A 1 85 ? 12.379 0.792 -21.440 1.00 98.62 85 ARG A CA 1
ATOM 625 C C . ARG A 1 85 ? 13.587 0.328 -20.641 1.00 98.62 85 ARG A C 1
ATOM 627 O O . ARG A 1 85 ? 14.690 0.283 -21.177 1.00 98.62 85 ARG A O 1
ATOM 634 N N . ALA A 1 86 ? 13.388 -0.114 -19.402 1.00 98.25 86 ALA A N 1
ATOM 635 C CA . ALA A 1 86 ? 14.474 -0.684 -18.609 1.00 98.25 86 ALA A CA 1
ATOM 636 C C . ALA A 1 86 ? 14.083 -1.965 -17.872 1.00 98.25 86 ALA A C 1
ATOM 638 O O . ALA A 1 86 ? 12.952 -2.128 -17.426 1.00 98.25 86 ALA A O 1
ATOM 639 N N . VAL A 1 87 ? 15.049 -2.864 -17.710 1.00 98.69 87 VAL A N 1
ATOM 640 C CA . VAL A 1 87 ? 14.953 -4.007 -16.796 1.00 98.69 87 VAL A CA 1
ATOM 641 C C . VAL A 1 87 ? 16.056 -3.859 -15.760 1.00 98.69 87 VAL A C 1
ATOM 643 O O . VAL A 1 87 ? 17.228 -3.819 -16.126 1.00 98.69 87 VAL A O 1
ATOM 646 N N . LEU A 1 88 ? 15.692 -3.778 -14.483 1.00 98.06 88 LEU A N 1
ATOM 647 C CA . LEU A 1 88 ? 16.619 -3.625 -13.369 1.00 98.06 88 LEU A CA 1
ATOM 648 C C . LEU A 1 88 ? 16.517 -4.834 -12.429 1.00 98.06 88 LEU A C 1
ATOM 650 O O . LEU A 1 88 ? 15.424 -5.253 -12.041 1.00 98.06 88 LEU A O 1
ATOM 654 N N . ARG A 1 89 ? 17.662 -5.428 -12.081 1.00 96.75 89 ARG A N 1
ATOM 655 C CA . ARG A 1 89 ? 17.754 -6.598 -11.188 1.00 96.75 89 ARG A CA 1
ATOM 656 C C . ARG A 1 89 ? 18.771 -6.353 -10.083 1.00 96.75 89 ARG A C 1
ATOM 658 O O . ARG A 1 89 ? 19.869 -5.882 -10.379 1.00 96.75 89 ARG A O 1
ATOM 665 N N . GLY A 1 90 ? 18.446 -6.756 -8.857 1.00 94.50 90 GLY A N 1
ATOM 666 C CA . GLY A 1 90 ? 19.229 -6.451 -7.662 1.00 94.50 90 GLY A CA 1
ATOM 667 C C . GLY A 1 90 ? 18.797 -5.142 -6.994 1.00 94.50 90 GLY A C 1
ATOM 668 O O . GLY A 1 90 ? 17.653 -4.705 -7.120 1.00 94.50 90 GLY A O 1
ATOM 669 N N . SER A 1 91 ? 19.720 -4.510 -6.272 1.00 96.00 91 SER A N 1
ATOM 670 C CA . SER A 1 91 ? 19.468 -3.261 -5.546 1.00 96.00 91 SER A CA 1
ATOM 671 C C . SER A 1 91 ? 19.345 -2.081 -6.509 1.00 96.00 91 SER A C 1
ATOM 673 O O . SER A 1 91 ? 20.354 -1.536 -6.958 1.00 96.00 91 SER A O 1
ATOM 675 N N . SER A 1 92 ? 18.122 -1.689 -6.867 1.00 96.38 92 SER A N 1
ATOM 676 C CA . SER A 1 92 ? 17.918 -0.787 -8.006 1.00 96.38 92 SER A CA 1
ATOM 677 C C . SER A 1 92 ? 16.862 0.298 -7.826 1.00 96.38 92 SER A C 1
ATOM 679 O O . SER A 1 92 ? 15.904 0.140 -7.079 1.00 96.38 92 SER A O 1
ATOM 681 N N . SER A 1 93 ? 17.021 1.405 -8.552 1.00 98.19 93 SER A N 1
ATOM 682 C CA . SER A 1 93 ? 16.061 2.513 -8.556 1.00 98.19 93 SER A CA 1
ATOM 683 C C . SER A 1 93 ? 15.787 3.025 -9.965 1.00 98.19 93 SER A C 1
ATOM 685 O O . SER A 1 93 ? 16.719 3.188 -10.755 1.00 98.19 93 SER A O 1
ATOM 687 N N . ALA A 1 94 ? 14.531 3.339 -10.278 1.00 98.44 94 ALA A N 1
ATOM 688 C CA . ALA A 1 94 ? 14.146 3.912 -11.564 1.00 98.44 94 ALA A CA 1
ATOM 689 C C . ALA A 1 94 ? 13.260 5.155 -11.403 1.00 98.44 94 ALA A C 1
ATOM 691 O O . ALA A 1 94 ? 12.366 5.180 -10.566 1.00 98.44 94 ALA A O 1
ATOM 692 N N . VAL A 1 95 ? 13.493 6.177 -12.228 1.00 98.81 95 VAL A N 1
ATOM 693 C CA . VAL A 1 95 ? 12.581 7.322 -12.379 1.00 98.81 95 VAL A CA 1
ATOM 694 C C . VAL A 1 95 ? 12.070 7.334 -13.810 1.00 98.81 95 VAL A C 1
ATOM 696 O O . VAL A 1 95 ? 12.872 7.359 -14.746 1.00 98.81 95 VAL A O 1
ATOM 699 N N . LEU A 1 96 ? 10.755 7.295 -13.977 1.00 98.69 96 LEU A N 1
ATOM 700 C CA . LEU A 1 96 ? 10.071 7.136 -15.250 1.00 98.69 96 LEU A CA 1
ATOM 701 C C . LEU A 1 96 ? 9.188 8.351 -15.531 1.00 98.69 96 LEU A C 1
ATOM 703 O O . LEU A 1 96 ? 8.381 8.748 -14.695 1.00 98.69 96 LEU A O 1
ATOM 707 N N . TRP A 1 97 ? 9.316 8.900 -16.733 1.00 98.56 97 TRP A N 1
ATOM 708 C CA . TRP A 1 97 ? 8.477 9.983 -17.245 1.00 98.56 97 TRP A CA 1
ATOM 709 C C . TRP A 1 97 ? 7.783 9.566 -18.542 1.00 98.56 97 TRP A C 1
ATOM 711 O O . TRP A 1 97 ? 8.199 8.609 -19.205 1.00 98.56 97 TRP A O 1
ATOM 721 N N . ASP A 1 98 ? 6.765 10.328 -18.933 1.00 97.50 98 ASP A N 1
ATOM 722 C CA . ASP A 1 98 ? 6.050 10.190 -20.204 1.00 97.50 98 ASP A CA 1
ATOM 723 C C . ASP A 1 98 ? 5.456 8.784 -20.390 1.00 97.50 98 ASP A C 1
ATOM 725 O O . ASP A 1 98 ? 4.658 8.349 -19.570 1.00 97.50 98 ASP A O 1
ATOM 729 N N . SER A 1 99 ? 5.819 8.065 -21.453 1.00 97.12 99 SER A N 1
ATOM 730 C CA . SER A 1 99 ? 5.317 6.723 -21.782 1.00 97.12 99 SER A CA 1
ATOM 731 C C . SER A 1 99 ? 6.367 5.634 -21.540 1.00 97.12 99 SER A C 1
ATOM 733 O O . SER A 1 99 ? 6.375 4.602 -22.216 1.00 97.12 99 SER A O 1
ATOM 735 N N . SER A 1 100 ? 7.294 5.872 -20.611 1.00 98.31 100 SER A N 1
ATOM 736 C CA . SER A 1 100 ? 8.362 4.921 -20.307 1.00 98.31 100 SER A CA 1
ATOM 737 C C . SER A 1 100 ? 7.878 3.732 -19.474 1.00 98.31 100 SER A C 1
ATOM 739 O O . SER A 1 100 ? 6.843 3.785 -18.803 1.00 98.31 100 SER A O 1
ATOM 741 N N . SER A 1 101 ? 8.632 2.631 -19.519 1.00 98.62 101 SER A N 1
ATOM 742 C CA . SER A 1 101 ? 8.287 1.408 -18.787 1.00 98.62 101 SER A CA 1
ATOM 743 C C . SER A 1 101 ? 9.488 0.738 -18.127 1.00 98.62 101 SER A C 1
ATOM 745 O O . SER A 1 101 ? 10.550 0.654 -18.749 1.00 98.62 101 SER A O 1
ATOM 747 N N . ALA A 1 102 ? 9.319 0.177 -16.930 1.00 98.50 102 ALA A N 1
ATOM 748 C CA . ALA A 1 102 ? 10.385 -0.564 -16.259 1.00 98.50 102 ALA A CA 1
ATOM 749 C C . ALA A 1 102 ? 9.920 -1.873 -15.609 1.00 98.50 102 ALA A C 1
ATOM 751 O O . ALA A 1 102 ? 8.832 -1.967 -15.052 1.00 98.50 102 ALA A O 1
ATOM 752 N N . GLU A 1 103 ? 10.783 -2.884 -15.629 1.00 98.75 103 GLU A N 1
ATOM 753 C CA . GLU A 1 103 ? 10.653 -4.066 -14.777 1.00 98.75 103 GLU A CA 1
ATOM 754 C C . GLU A 1 103 ? 11.751 -4.024 -13.714 1.00 98.75 103 GLU A C 1
ATOM 756 O O . GLU A 1 103 ? 12.933 -3.992 -14.055 1.00 98.75 103 GLU A O 1
ATOM 761 N N . LEU A 1 104 ? 11.372 -4.041 -12.438 1.00 98.31 104 LEU A N 1
ATOM 762 C CA . LEU A 1 104 ? 12.296 -4.035 -11.312 1.00 98.31 104 LEU A CA 1
ATOM 763 C C . LEU A 1 104 ? 12.090 -5.276 -10.439 1.00 98.31 104 LEU A C 1
ATOM 765 O O . LEU A 1 104 ? 10.963 -5.685 -10.141 1.00 98.31 104 LEU A O 1
ATOM 769 N N . ARG A 1 105 ? 13.194 -5.905 -10.034 1.00 97.31 105 ARG A N 1
ATOM 770 C CA . ARG A 1 105 ? 13.182 -7.123 -9.217 1.00 97.31 105 ARG A CA 1
ATOM 771 C C . ARG A 1 105 ? 14.093 -6.997 -8.003 1.00 97.31 105 ARG A C 1
ATOM 773 O O . ARG A 1 105 ? 15.089 -6.285 -8.049 1.00 97.31 105 ARG A O 1
ATOM 780 N N . ASP A 1 106 ? 13.772 -7.783 -6.981 1.00 95.69 106 ASP A N 1
ATOM 781 C CA . ASP A 1 106 ? 14.491 -7.914 -5.713 1.00 95.69 106 ASP A CA 1
ATOM 782 C C . ASP A 1 106 ? 14.223 -6.724 -4.777 1.00 95.69 106 ASP A C 1
ATOM 784 O O . ASP A 1 106 ? 13.085 -6.550 -4.328 1.00 95.69 106 ASP A O 1
ATOM 788 N N . SER A 1 107 ? 15.242 -5.920 -4.476 1.00 95.06 107 SER A N 1
ATOM 789 C CA . SER A 1 107 ? 15.162 -4.772 -3.568 1.00 95.06 107 SER A CA 1
ATOM 790 C C . SER A 1 107 ? 15.192 -3.483 -4.378 1.00 95.06 107 SER A C 1
ATOM 792 O O . SER A 1 107 ? 16.271 -2.981 -4.694 1.00 95.06 107 SER A O 1
ATOM 794 N N . SER A 1 108 ? 14.022 -2.965 -4.761 1.00 96.06 108 SER A N 1
ATOM 795 C CA . SER A 1 108 ? 13.962 -1.896 -5.763 1.00 96.06 108 SER A CA 1
ATOM 796 C C . SER A 1 108 ? 12.991 -0.755 -5.464 1.00 96.06 108 SER A C 1
ATOM 798 O O . SER A 1 108 ? 12.051 -0.907 -4.684 1.00 96.06 108 SER A O 1
ATOM 800 N N . SER A 1 109 ? 13.208 0.403 -6.088 1.00 98.25 109 SER A N 1
ATOM 801 C CA . SER A 1 109 ? 12.291 1.544 -6.020 1.00 98.25 109 SER A CA 1
ATOM 802 C C . SER A 1 109 ? 11.974 2.132 -7.393 1.00 98.25 109 SER A C 1
ATOM 804 O O . SER A 1 109 ? 12.836 2.171 -8.271 1.00 98.25 109 SER A O 1
ATOM 806 N N . ALA A 1 110 ? 10.746 2.612 -7.586 1.00 98.50 110 ALA A N 1
ATOM 807 C CA . ALA A 1 110 ? 10.352 3.304 -8.807 1.00 98.50 110 ALA A CA 1
ATOM 808 C C . ALA A 1 110 ? 9.515 4.558 -8.520 1.00 98.50 110 ALA A C 1
ATOM 810 O O . ALA A 1 110 ? 8.574 4.505 -7.733 1.00 98.50 110 ALA A O 1
ATOM 811 N N . GLU A 1 111 ? 9.833 5.658 -9.195 1.00 98.81 111 GLU A N 1
ATOM 812 C CA . GLU A 1 111 ? 8.999 6.864 -9.265 1.00 98.81 111 GLU A CA 1
ATOM 813 C C . GLU A 1 111 ? 8.457 7.002 -10.686 1.00 98.81 111 GLU A C 1
ATOM 815 O O . GLU A 1 111 ? 9.228 6.967 -11.649 1.00 98.81 111 GLU A O 1
ATOM 820 N N . LEU A 1 112 ? 7.140 7.120 -10.824 1.00 98.75 112 LEU A N 1
ATOM 821 C CA . LEU A 1 112 ? 6.436 7.109 -12.099 1.00 98.75 112 LEU A CA 1
ATOM 822 C C . LEU A 1 112 ? 5.605 8.381 -12.267 1.00 98.75 112 LEU A C 1
ATOM 824 O O . LEU A 1 112 ? 4.748 8.686 -11.439 1.00 98.75 112 LEU A O 1
ATOM 828 N N . TRP A 1 113 ? 5.823 9.068 -13.384 1.00 98.62 113 TRP A N 1
ATOM 829 C CA . TRP A 1 113 ? 5.122 10.288 -13.786 1.00 98.62 113 TRP A CA 1
ATOM 830 C C . TRP A 1 113 ? 4.491 10.129 -15.173 1.00 98.62 113 TRP A C 1
ATOM 832 O O . TRP A 1 113 ? 4.924 9.282 -15.967 1.00 98.62 113 TRP A O 1
ATOM 842 N N . GLY A 1 114 ? 3.490 10.951 -15.495 1.00 97.38 114 GLY A N 1
ATOM 843 C CA . GLY A 1 114 ? 2.805 10.914 -16.788 1.00 97.38 114 GLY A CA 1
ATOM 844 C C . GLY A 1 114 ? 2.024 9.616 -17.023 1.00 97.38 114 GLY A C 1
ATOM 845 O O . GLY A 1 114 ? 1.213 9.210 -16.198 1.00 97.38 114 GLY A O 1
ATOM 846 N N . SER A 1 115 ? 2.255 8.961 -18.161 1.00 97.62 115 SER A N 1
ATOM 847 C CA . SER A 1 115 ? 1.614 7.693 -18.556 1.00 97.62 115 SER A CA 1
ATOM 848 C C . SER A 1 115 ? 2.576 6.502 -18.443 1.00 97.62 115 SER A C 1
ATOM 850 O O . SER A 1 115 ? 2.502 5.551 -19.226 1.00 97.62 115 SER A O 1
ATOM 852 N N . SER A 1 116 ? 3.527 6.572 -17.509 1.00 98.56 116 SER A N 1
ATOM 853 C CA . SER A 1 116 ? 4.559 5.551 -17.344 1.00 98.56 116 SER A CA 1
ATOM 854 C C . SER A 1 116 ? 4.038 4.300 -16.633 1.00 98.56 116 SER A C 1
ATOM 856 O O . SER A 1 116 ? 2.982 4.305 -15.992 1.00 98.56 116 SER A O 1
ATOM 858 N N . SER A 1 117 ? 4.772 3.193 -16.769 1.00 98.69 117 SER A N 1
ATOM 859 C CA . SER A 1 117 ? 4.375 1.904 -16.191 1.00 98.69 117 SER A CA 1
ATOM 860 C C . SER A 1 117 ? 5.528 1.128 -15.559 1.00 98.69 117 SER A C 1
ATOM 862 O O . SER A 1 117 ? 6.659 1.168 -16.044 1.00 98.69 117 SER A O 1
ATOM 864 N N . ALA A 1 118 ? 5.256 0.376 -14.491 1.00 98.56 118 ALA A N 1
ATOM 865 C CA . ALA A 1 118 ? 6.265 -0.496 -13.893 1.00 98.56 118 ALA A CA 1
ATOM 866 C C . ALA A 1 118 ? 5.720 -1.836 -13.388 1.00 98.56 118 ALA A C 1
ATOM 868 O O . ALA A 1 118 ? 4.627 -1.924 -12.835 1.00 98.56 118 ALA A O 1
ATOM 869 N N . GLU A 1 119 ? 6.523 -2.892 -13.507 1.00 98.75 119 GLU A N 1
ATOM 870 C CA . GLU A 1 119 ? 6.329 -4.125 -12.742 1.00 98.75 119 GLU A CA 1
ATOM 871 C C . GLU A 1 119 ? 7.420 -4.236 -11.675 1.00 98.75 119 GLU A C 1
ATOM 873 O O . GLU A 1 119 ? 8.604 -4.253 -12.001 1.00 98.75 119 GLU A O 1
ATOM 878 N N . LEU A 1 120 ? 7.021 -4.338 -10.405 1.00 98.25 120 LEU A N 1
ATOM 879 C CA . LEU A 1 120 ? 7.920 -4.464 -9.261 1.00 98.25 120 LEU A CA 1
ATOM 880 C C . LEU A 1 120 ? 7.696 -5.802 -8.551 1.00 98.25 120 LEU A C 1
ATOM 882 O O . LEU A 1 120 ? 6.567 -6.161 -8.194 1.00 98.25 120 LEU A O 1
ATOM 886 N N . ARG A 1 121 ? 8.778 -6.556 -8.332 1.00 97.50 121 ARG A N 1
ATOM 887 C CA . ARG A 1 121 ? 8.737 -7.877 -7.685 1.00 97.50 121 ARG A CA 1
ATOM 888 C C . ARG A 1 121 ? 9.729 -7.975 -6.535 1.00 97.50 121 ARG A C 1
ATOM 890 O O . ARG A 1 121 ? 10.902 -7.676 -6.716 1.00 97.50 121 ARG A O 1
ATOM 897 N N . GLY A 1 122 ? 9.279 -8.518 -5.406 1.00 94.50 122 GLY A N 1
ATOM 898 C CA . GLY A 1 122 ? 10.110 -8.736 -4.222 1.00 94.50 122 GLY A CA 1
ATOM 899 C C . GLY A 1 122 ? 9.816 -7.699 -3.143 1.00 94.50 122 GLY A C 1
ATOM 900 O O . GLY A 1 122 ? 8.650 -7.448 -2.824 1.00 94.50 122 GLY A O 1
ATOM 901 N N . SER A 1 123 ? 10.870 -7.109 -2.590 1.00 95.06 123 SER A N 1
ATOM 902 C CA . SER A 1 123 ? 10.811 -6.084 -1.546 1.00 95.06 123 SER A CA 1
ATOM 903 C C . SER A 1 123 ? 11.003 -4.713 -2.183 1.00 95.06 123 SER A C 1
ATOM 905 O O . SER A 1 123 ? 12.110 -4.184 -2.210 1.00 95.06 123 SER A O 1
ATOM 907 N N . SER A 1 124 ? 9.938 -4.164 -2.771 1.00 96.19 124 SER A N 1
ATOM 908 C CA . SER A 1 124 ? 10.037 -2.958 -3.600 1.00 96.19 124 SER A CA 1
ATOM 909 C C . SER A 1 124 ? 9.100 -1.824 -3.174 1.00 96.19 124 SER A C 1
ATOM 911 O O . SER A 1 124 ? 8.100 -2.060 -2.497 1.00 96.19 124 SER A O 1
ATOM 913 N N . ARG A 1 125 ? 9.409 -0.586 -3.578 1.00 98.38 125 ARG A N 1
ATOM 914 C CA . ARG A 1 125 ? 8.568 0.605 -3.357 1.00 98.38 125 ARG A CA 1
ATOM 915 C C . ARG A 1 125 ? 8.234 1.298 -4.677 1.00 98.38 125 ARG A C 1
ATOM 917 O O . ARG A 1 125 ? 9.113 1.433 -5.520 1.00 98.38 125 ARG A O 1
ATOM 924 N N . ALA A 1 126 ? 7.003 1.766 -4.839 1.00 98.44 126 ALA A N 1
ATOM 925 C CA . ALA A 1 126 ? 6.604 2.575 -5.985 1.00 98.44 126 ALA A CA 1
ATOM 926 C C . ALA A 1 126 ? 5.882 3.861 -5.557 1.00 98.44 126 ALA A C 1
ATOM 928 O O . ALA A 1 126 ? 5.063 3.831 -4.641 1.00 98.44 126 ALA A O 1
ATOM 929 N N . GLU A 1 127 ? 6.160 4.964 -6.239 1.00 98.81 127 GLU A N 1
ATOM 930 C CA . GLU A 1 127 ? 5.398 6.212 -6.152 1.00 98.81 127 GLU A CA 1
ATOM 931 C C . GLU A 1 127 ? 4.859 6.548 -7.539 1.00 98.81 127 GLU A C 1
ATOM 933 O O . GLU A 1 127 ? 5.613 6.559 -8.514 1.00 98.81 127 GLU A O 1
ATOM 938 N N . LEU A 1 128 ? 3.546 6.739 -7.634 1.00 98.75 128 LEU A N 1
ATOM 939 C CA . LEU A 1 128 ? 2.820 6.885 -8.887 1.00 98.75 128 LEU A CA 1
ATOM 940 C C . LEU A 1 128 ? 2.041 8.199 -8.900 1.00 98.75 128 LEU A C 1
ATOM 942 O O . LEU A 1 128 ? 1.202 8.432 -8.030 1.00 98.75 128 LEU A O 1
ATOM 946 N N . TRP A 1 129 ? 2.279 9.004 -9.930 1.00 98.69 129 TRP A N 1
ATOM 947 C CA . TRP A 1 129 ? 1.625 10.288 -10.174 1.00 98.69 129 TRP A CA 1
ATOM 948 C C . TRP A 1 129 ? 0.881 10.289 -11.514 1.00 98.69 129 TRP A C 1
ATOM 950 O O . TRP A 1 129 ? 1.089 9.404 -12.354 1.00 98.69 129 TRP A O 1
ATOM 960 N N . ASP A 1 130 ? 0.019 11.284 -11.724 1.00 98.12 130 ASP A N 1
ATOM 961 C CA . ASP A 1 130 ? -0.730 11.496 -12.966 1.00 98.12 130 ASP A CA 1
ATOM 962 C C . ASP A 1 130 ? -1.564 10.274 -13.404 1.00 98.12 130 ASP A C 1
ATOM 964 O O . ASP A 1 130 ? -2.506 9.884 -12.725 1.00 98.12 130 ASP A O 1
ATOM 968 N N . SER A 1 131 ? -1.256 9.682 -14.563 1.00 97.81 131 SER A N 1
ATOM 969 C CA . SER A 1 131 ? -1.937 8.521 -15.160 1.00 97.81 131 SER A CA 1
ATOM 970 C C . SER A 1 131 ? -1.029 7.287 -15.194 1.00 97.81 131 SER A C 1
ATOM 972 O O . SER A 1 131 ? -1.164 6.427 -16.067 1.00 97.81 131 SER A O 1
ATOM 974 N N . SER A 1 132 ? -0.057 7.217 -14.282 1.00 98.56 132 SER A N 1
ATOM 975 C CA . SER A 1 132 ? 0.896 6.112 -14.231 1.00 98.56 132 SER A CA 1
ATOM 976 C C . SER A 1 132 ? 0.272 4.821 -13.694 1.00 98.56 132 SER A C 1
ATOM 978 O O . SER A 1 132 ? -0.787 4.816 -13.058 1.00 98.56 132 SER A O 1
ATOM 980 N N . SER A 1 133 ? 0.926 3.691 -13.971 1.00 98.69 133 SER A N 1
ATOM 981 C CA . SER A 1 133 ? 0.427 2.371 -13.576 1.00 98.69 133 SER A CA 1
ATOM 982 C C . SER A 1 133 ? 1.510 1.434 -13.047 1.00 98.69 133 SER A C 1
ATOM 984 O O . SER A 1 133 ? 2.645 1.443 -13.522 1.00 98.69 133 SER A O 1
ATOM 986 N N . ALA A 1 134 ? 1.174 0.579 -12.077 1.00 98.56 134 ALA A N 1
ATOM 987 C CA . ALA A 1 134 ? 2.121 -0.418 -11.579 1.00 98.56 134 ALA A CA 1
ATOM 988 C C . ALA A 1 134 ? 1.505 -1.776 -11.233 1.00 98.56 134 ALA A C 1
ATOM 990 O O . ALA A 1 134 ? 0.377 -1.890 -10.758 1.00 98.56 134 ALA A O 1
ATOM 991 N N . VAL A 1 135 ? 2.296 -2.834 -11.400 1.00 98.75 135 VAL A N 1
ATOM 992 C CA . VAL A 1 135 ? 2.006 -4.164 -10.853 1.00 98.75 135 VAL A CA 1
ATOM 993 C C . VAL A 1 135 ? 3.021 -4.466 -9.762 1.00 98.75 135 VAL A C 1
ATOM 995 O O . VAL A 1 135 ? 4.214 -4.559 -10.038 1.00 98.75 135 VAL A O 1
ATOM 998 N N . LEU A 1 136 ? 2.550 -4.658 -8.531 1.00 98.31 136 LEU A N 1
ATOM 999 C CA . LEU A 1 136 ? 3.385 -4.940 -7.367 1.00 98.31 136 LEU A CA 1
ATOM 1000 C C . LEU A 1 136 ? 3.155 -6.369 -6.873 1.00 98.31 136 LEU A C 1
ATOM 1002 O O . LEU A 1 136 ? 2.015 -6.807 -6.687 1.00 98.31 136 LEU A O 1
ATOM 1006 N N . ARG A 1 137 ? 4.246 -7.112 -6.662 1.00 97.69 137 ARG A N 1
ATOM 1007 C CA . ARG A 1 137 ? 4.213 -8.507 -6.201 1.00 97.69 137 ARG A CA 1
ATOM 1008 C C . ARG A 1 137 ? 5.163 -8.738 -5.030 1.00 97.69 137 ARG A C 1
ATOM 1010 O O . ARG A 1 137 ? 6.324 -8.338 -5.082 1.00 97.69 137 ARG A O 1
ATOM 1017 N N . GLY A 1 138 ? 4.708 -9.507 -4.043 1.00 94.25 138 GLY A N 1
ATOM 1018 C CA . GLY A 1 138 ? 5.522 -9.918 -2.895 1.00 94.25 138 GLY A CA 1
ATOM 1019 C C . GLY A 1 138 ? 5.322 -8.980 -1.710 1.00 94.25 138 GLY A C 1
ATOM 1020 O O . GLY A 1 138 ? 4.185 -8.709 -1.337 1.00 94.25 138 GLY A O 1
ATOM 1021 N N . SER A 1 139 ? 6.414 -8.484 -1.133 1.00 94.31 139 SER A N 1
ATOM 1022 C CA . SER A 1 139 ? 6.415 -7.589 0.034 1.00 94.31 139 SER A CA 1
ATOM 1023 C C . SER A 1 139 ? 6.647 -6.139 -0.398 1.00 94.31 139 SER A C 1
ATOM 1025 O O . SER A 1 139 ? 7.571 -5.473 0.062 1.00 94.31 139 SER A O 1
ATOM 1027 N N . SER A 1 140 ? 5.837 -5.676 -1.351 1.00 96.44 140 SER A N 1
ATOM 1028 C CA . SER A 1 140 ? 6.009 -4.369 -2.001 1.00 96.44 140 SER A CA 1
ATOM 1029 C C . SER A 1 140 ? 5.039 -3.298 -1.488 1.00 96.44 140 SER A C 1
ATOM 1031 O O . SER A 1 140 ? 3.924 -3.618 -1.077 1.00 96.44 140 SER A O 1
ATOM 1033 N N . ARG A 1 141 ? 5.438 -2.023 -1.542 1.00 98.00 141 ARG A N 1
ATOM 1034 C CA . ARG A 1 141 ? 4.636 -0.868 -1.100 1.00 98.00 141 ARG A CA 1
ATOM 1035 C C . ARG A 1 141 ? 4.408 0.136 -2.229 1.00 98.00 141 ARG A C 1
ATOM 1037 O O . ARG A 1 141 ? 5.313 0.335 -3.033 1.00 98.00 141 ARG A O 1
ATOM 1044 N N . ALA A 1 142 ? 3.246 0.785 -2.262 1.00 98.19 142 ALA A N 1
ATOM 1045 C CA . ALA A 1 142 ? 2.944 1.829 -3.240 1.00 98.19 142 ALA A CA 1
ATOM 1046 C C . ALA A 1 142 ? 2.268 3.067 -2.628 1.00 98.19 142 ALA A C 1
ATOM 1048 O O . ALA A 1 142 ? 1.467 2.948 -1.701 1.00 98.19 142 ALA A O 1
ATOM 1049 N N . GLU A 1 143 ? 2.545 4.236 -3.194 1.00 98.69 143 GLU A N 1
ATOM 1050 C CA . GLU A 1 143 ? 1.762 5.461 -3.003 1.00 98.69 143 GLU A CA 1
ATOM 1051 C C . GLU A 1 143 ? 1.241 5.930 -4.361 1.00 98.69 143 GLU A C 1
ATOM 1053 O O . GLU A 1 143 ? 2.011 6.037 -5.315 1.00 98.69 143 GLU A O 1
ATOM 1058 N N . LEU A 1 144 ? -0.071 6.140 -4.452 1.00 98.69 144 LEU A N 1
ATOM 1059 C CA . LEU A 1 144 ? -0.780 6.472 -5.683 1.00 98.69 144 LEU A CA 1
ATOM 1060 C C . LEU A 1 144 ? -1.479 7.823 -5.539 1.00 98.69 144 LEU A C 1
ATOM 1062 O O . LEU A 1 144 ? -2.280 8.021 -4.621 1.00 98.69 144 LEU A O 1
ATOM 1066 N N . TRP A 1 145 ? -1.213 8.713 -6.489 1.00 98.50 145 TRP A N 1
ATOM 1067 C CA . TRP A 1 145 ? -1.775 10.057 -6.575 1.00 98.50 145 TRP A CA 1
ATOM 1068 C C . TRP A 1 145 ? -2.548 10.250 -7.884 1.00 98.50 145 TRP A C 1
ATOM 1070 O O . TRP A 1 145 ? -2.407 9.469 -8.830 1.00 98.50 145 TRP A O 1
ATOM 1080 N N . ASP A 1 146 ? -3.385 11.284 -7.927 1.00 97.81 146 ASP A N 1
ATOM 1081 C CA . ASP A 1 146 ? -4.156 11.698 -9.103 1.00 97.81 146 ASP A CA 1
ATOM 1082 C C . ASP A 1 146 ? -4.976 10.567 -9.733 1.00 97.81 146 ASP A C 1
ATOM 1084 O O . ASP A 1 146 ? -5.852 10.028 -9.070 1.00 97.81 146 ASP A O 1
ATOM 1088 N N . SER A 1 147 ? -4.747 10.222 -11.000 1.00 97.69 147 SER A N 1
ATOM 1089 C CA . SER A 1 147 ? -5.478 9.183 -11.744 1.00 97.69 147 SER A CA 1
ATOM 1090 C C . SER A 1 147 ? -4.653 7.901 -11.918 1.00 97.69 147 SER A C 1
ATOM 1092 O O . SER A 1 147 ? -4.873 7.135 -12.859 1.00 97.69 147 SER A O 1
ATOM 1094 N N . SER A 1 148 ? -3.676 7.667 -11.038 1.00 98.56 148 SER A N 1
ATOM 1095 C CA . SER A 1 148 ? -2.799 6.499 -11.125 1.00 98.56 148 SER A CA 1
ATOM 1096 C C . SER A 1 148 ? -3.508 5.193 -10.753 1.00 98.56 148 SER A C 1
ATOM 1098 O O . SER A 1 148 ? -4.559 5.175 -10.102 1.00 98.56 148 SER A O 1
ATOM 1100 N N . SER A 1 149 ? -2.934 4.065 -11.179 1.00 98.69 149 SER A N 1
ATOM 1101 C CA . SER A 1 149 ? -3.521 2.740 -10.949 1.00 98.69 149 SER A CA 1
ATOM 1102 C C . SER A 1 149 ? -2.506 1.676 -10.536 1.00 98.69 149 SER A C 1
ATOM 1104 O O . SER A 1 149 ? -1.357 1.684 -10.976 1.00 98.69 149 SER A O 1
ATOM 1106 N N . ALA A 1 150 ? -2.917 0.713 -9.704 1.00 98.56 150 ALA A N 1
ATOM 1107 C CA . ALA A 1 150 ? -2.047 -0.406 -9.345 1.00 98.56 150 ALA A CA 1
ATOM 1108 C C . ALA A 1 150 ? -2.752 -1.758 -9.194 1.00 98.56 150 ALA A C 1
ATOM 1110 O O . ALA A 1 150 ? -3.894 -1.862 -8.758 1.00 98.56 150 ALA A O 1
ATOM 1111 N N . VAL A 1 151 ? -2.022 -2.836 -9.479 1.00 98.75 151 VAL A N 1
ATOM 1112 C CA . VAL A 1 151 ? -2.412 -4.203 -9.112 1.00 98.75 151 VAL A CA 1
ATOM 1113 C C . VAL A 1 151 ? -1.465 -4.715 -8.038 1.00 98.75 151 VAL A C 1
ATOM 1115 O O . VAL A 1 151 ? -0.269 -4.862 -8.284 1.00 98.75 151 VAL A O 1
ATOM 1118 N N . LEU A 1 152 ? -2.001 -5.030 -6.861 1.00 98.44 152 LEU A N 1
ATOM 1119 C CA . LEU A 1 152 ? -1.253 -5.517 -5.707 1.00 98.44 152 LEU A CA 1
ATOM 1120 C C . LEU A 1 152 ? -1.481 -7.017 -5.513 1.00 98.44 152 LEU A C 1
ATOM 1122 O O . LEU A 1 152 ? -2.619 -7.492 -5.523 1.00 98.44 152 LEU A O 1
ATOM 1126 N N . ARG A 1 153 ? -0.398 -7.779 -5.331 1.00 97.69 153 ARG A N 1
ATOM 1127 C CA . ARG A 1 153 ? -0.446 -9.231 -5.109 1.00 97.69 153 ARG A CA 1
ATOM 1128 C C . ARG A 1 153 ? 0.498 -9.668 -3.994 1.00 97.69 153 ARG A C 1
ATOM 1130 O O . ARG A 1 153 ? 1.660 -9.270 -3.960 1.00 97.69 153 ARG A O 1
ATOM 1137 N N . GLY A 1 154 ? 0.046 -10.626 -3.188 1.00 94.31 154 GLY A N 1
ATOM 1138 C CA . GLY A 1 154 ? 0.841 -11.196 -2.100 1.00 94.31 154 GLY A CA 1
ATOM 1139 C C . GLY A 1 154 ? 0.618 -10.410 -0.816 1.00 94.31 154 GLY A C 1
ATOM 1140 O O . GLY A 1 154 ? -0.528 -10.252 -0.410 1.00 94.31 154 GLY A O 1
ATOM 1141 N N . SER A 1 155 ? 1.695 -9.917 -0.210 1.00 93.62 155 SER A N 1
ATOM 1142 C CA . SER A 1 155 ? 1.670 -9.129 1.030 1.00 93.62 155 SER A CA 1
ATOM 1143 C C . SER A 1 155 ? 1.949 -7.649 0.749 1.00 93.62 155 SER A C 1
ATOM 1145 O O . SER A 1 155 ? 2.652 -6.980 1.507 1.00 93.62 155 SER A O 1
ATOM 1147 N N . SER A 1 156 ? 1.451 -7.147 -0.384 1.00 96.81 156 SER A N 1
ATOM 1148 C CA . SER A 1 156 ? 1.669 -5.769 -0.817 1.00 96.81 156 SER A CA 1
ATOM 1149 C C . SER A 1 156 ? 0.735 -4.786 -0.113 1.00 96.81 156 SER A C 1
ATOM 1151 O O . SER A 1 156 ? -0.382 -5.136 0.262 1.00 96.81 156 SER A O 1
ATOM 1153 N N . SER A 1 157 ? 1.156 -3.529 0.018 1.00 97.50 157 SER A N 1
ATOM 1154 C CA . SER A 1 157 ? 0.329 -2.469 0.607 1.00 97.50 157 SER A CA 1
ATOM 1155 C C . SER A 1 157 ? 0.335 -1.188 -0.221 1.00 97.50 157 SER A C 1
ATOM 1157 O O . SER A 1 157 ? 1.387 -0.829 -0.748 1.00 97.50 157 SER A O 1
ATOM 1159 N N . ALA A 1 158 ? -0.784 -0.463 -0.280 1.00 98.19 158 ALA A N 1
ATOM 1160 C CA . ALA A 1 158 ? -0.848 0.838 -0.948 1.00 98.19 158 ALA A CA 1
ATOM 1161 C C . ALA A 1 158 ? -1.576 1.925 -0.143 1.00 98.19 158 ALA A C 1
ATOM 1163 O O . ALA A 1 158 ? -2.495 1.641 0.624 1.00 98.19 158 ALA A O 1
ATOM 1164 N N . VAL A 1 159 ? -1.186 3.178 -0.366 1.00 98.62 159 VAL A N 1
ATOM 1165 C CA . VAL A 1 159 ? -1.982 4.362 -0.016 1.00 98.62 159 VAL A CA 1
ATOM 1166 C C . VAL A 1 159 ? -2.445 5.016 -1.312 1.00 98.62 159 VAL A C 1
ATOM 1168 O O . VAL A 1 159 ? -1.624 5.277 -2.187 1.00 98.62 159 VAL A O 1
ATOM 1171 N N . LEU A 1 160 ? -3.748 5.247 -1.435 1.00 98.44 160 LEU A N 1
ATOM 1172 C CA . LEU A 1 160 ? -4.388 5.819 -2.615 1.00 98.44 160 LEU A CA 1
ATOM 1173 C C . LEU A 1 160 ? -4.996 7.179 -2.273 1.00 98.44 160 LEU A C 1
ATOM 1175 O O . LEU A 1 160 ? -5.664 7.320 -1.246 1.00 98.44 160 LEU A O 1
ATOM 1179 N N . ARG A 1 161 ? -4.762 8.171 -3.133 1.00 97.62 161 ARG A N 1
ATOM 1180 C CA . ARG A 1 161 ? -5.267 9.548 -3.019 1.00 97.62 161 ARG A CA 1
ATOM 1181 C C . ARG A 1 161 ? -5.807 10.052 -4.357 1.00 97.62 161 ARG A C 1
ATOM 1183 O O . ARG A 1 161 ? -5.538 9.450 -5.400 1.00 97.62 161 ARG A O 1
ATOM 1190 N N . GLY A 1 162 ? -6.562 11.148 -4.342 1.00 95.44 162 GLY A N 1
ATOM 1191 C CA . GLY A 1 162 ? -7.151 11.719 -5.556 1.00 95.44 162 GLY A CA 1
ATOM 1192 C C . GLY A 1 162 ? -8.208 10.805 -6.186 1.00 95.44 162 GLY A C 1
ATOM 1193 O O . GLY A 1 162 ? -9.147 10.388 -5.516 1.00 95.44 162 GLY A O 1
ATOM 1194 N N . SER A 1 163 ? -8.067 10.513 -7.479 1.00 96.56 163 SER A N 1
ATOM 1195 C CA . SER A 1 163 ? -8.934 9.611 -8.262 1.00 96.56 163 SER A CA 1
ATOM 1196 C C . SER A 1 163 ? -8.248 8.273 -8.584 1.00 96.56 163 SER A C 1
ATOM 1198 O O . SER A 1 163 ? -8.571 7.623 -9.579 1.00 96.56 163 SER A O 1
ATOM 1200 N N . SER A 1 164 ? -7.266 7.870 -7.772 1.00 98.19 164 SER A N 1
ATOM 1201 C CA . SER A 1 164 ? -6.467 6.673 -8.032 1.00 98.19 164 SER A CA 1
ATOM 1202 C C . SER A 1 164 ? -7.246 5.381 -7.776 1.00 98.19 164 SER A C 1
ATOM 1204 O O . SER A 1 164 ? -8.259 5.355 -7.070 1.00 98.19 164 SER A O 1
ATOM 1206 N N . SER A 1 165 ? -6.778 4.278 -8.360 1.00 98.38 165 SER A N 1
ATOM 1207 C CA . SER A 1 165 ? -7.454 2.980 -8.264 1.00 98.38 165 SER A CA 1
ATOM 1208 C C . SER A 1 165 ? -6.498 1.820 -8.002 1.00 98.38 165 SER A C 1
ATOM 1210 O O . SER A 1 165 ? -5.350 1.823 -8.446 1.00 98.38 165 SER A O 1
ATOM 1212 N N . ALA A 1 166 ? -6.963 0.787 -7.297 1.00 98.38 166 ALA A N 1
ATOM 1213 C CA . ALA A 1 166 ? -6.186 -0.437 -7.142 1.00 98.38 166 ALA A CA 1
ATOM 1214 C C . ALA A 1 166 ? -7.013 -1.723 -7.181 1.00 98.38 166 ALA A C 1
ATOM 1216 O O . ALA A 1 166 ? -8.148 -1.777 -6.721 1.00 98.38 166 ALA A O 1
ATOM 1217 N N . VAL A 1 167 ? -6.400 -2.802 -7.664 1.00 98.56 167 VAL A N 1
ATOM 1218 C CA . VAL A 1 167 ? -6.923 -4.167 -7.517 1.00 98.56 167 VAL A CA 1
ATOM 1219 C C . VAL A 1 167 ? -6.016 -4.938 -6.568 1.00 98.56 167 VAL A C 1
ATOM 1221 O O . VAL A 1 167 ? -4.830 -5.125 -6.845 1.00 98.56 167 VAL A O 1
ATOM 1224 N N . LEU A 1 168 ? -6.569 -5.411 -5.456 1.00 98.06 168 LEU A N 1
ATOM 1225 C CA . LEU A 1 168 ? -5.842 -6.089 -4.390 1.00 98.06 168 LEU A CA 1
ATOM 1226 C C . LEU A 1 168 ? -6.132 -7.590 -4.405 1.00 98.06 168 LEU A C 1
ATOM 1228 O O . LEU A 1 168 ? -7.285 -8.012 -4.404 1.00 98.06 168 LEU A O 1
ATOM 1232 N N . TRP A 1 169 ? -5.077 -8.399 -4.350 1.00 96.75 169 TRP A N 1
ATOM 1233 C CA . TRP A 1 169 ? -5.157 -9.859 -4.286 1.00 96.75 169 TRP A CA 1
ATOM 1234 C C . TRP A 1 169 ? -4.343 -10.435 -3.130 1.00 96.75 169 TRP A C 1
ATOM 1236 O O . TRP A 1 169 ? -3.279 -9.918 -2.774 1.00 96.75 169 TRP A O 1
ATOM 1246 N N . GLY A 1 170 ? -4.767 -11.599 -2.638 1.00 93.50 170 GLY A N 1
ATOM 1247 C CA . GLY A 1 170 ? -4.060 -12.310 -1.573 1.00 93.50 170 GLY A CA 1
ATOM 1248 C C . GLY A 1 170 ? -4.212 -11.563 -0.255 1.00 93.50 170 GLY A C 1
ATOM 1249 O O . GLY A 1 170 ? -5.313 -11.142 0.061 1.00 93.50 170 GLY A O 1
ATOM 1250 N N . SER A 1 171 ? -3.119 -11.366 0.474 1.00 93.38 171 SER A N 1
ATOM 1251 C CA . SER A 1 171 ? -3.095 -10.648 1.756 1.00 93.38 171 SER A CA 1
ATOM 1252 C C . SER A 1 171 ? -2.764 -9.157 1.589 1.00 93.38 171 SER A C 1
ATOM 1254 O O . SER A 1 171 ? -2.177 -8.543 2.482 1.00 93.38 171 SER A O 1
ATOM 1256 N N . SER A 1 172 ? -3.082 -8.581 0.423 1.00 95.56 172 SER A N 1
ATOM 1257 C CA . SER A 1 172 ? -2.763 -7.184 0.118 1.00 95.56 172 SER A CA 1
ATOM 1258 C C . SER A 1 172 ? -3.662 -6.219 0.891 1.00 95.56 172 SER A C 1
ATOM 1260 O O . SER A 1 172 ? -4.815 -6.535 1.186 1.00 95.56 172 SER A O 1
ATOM 1262 N N . ARG A 1 173 ? -3.145 -5.022 1.182 1.00 97.06 173 ARG A N 1
ATOM 1263 C CA . ARG A 1 173 ? -3.846 -3.998 1.972 1.00 97.06 173 ARG A CA 1
ATOM 1264 C C . ARG A 1 173 ? -3.860 -2.642 1.277 1.00 97.06 173 ARG A C 1
ATOM 1266 O O . ARG A 1 173 ? -2.887 -2.294 0.609 1.00 97.06 173 ARG A O 1
ATOM 1273 N N . ALA A 1 174 ? -4.907 -1.847 1.473 1.00 97.31 174 ALA A N 1
ATOM 1274 C CA . ALA A 1 174 ? -4.913 -0.456 1.021 1.00 97.31 174 ALA A CA 1
ATOM 1275 C C . ALA A 1 174 ? -5.556 0.513 2.017 1.00 97.31 174 ALA A C 1
ATOM 1277 O O . ALA A 1 174 ? -6.467 0.159 2.762 1.00 97.31 174 ALA A O 1
ATOM 1278 N N . VAL A 1 175 ? -5.089 1.758 1.995 1.00 97.75 175 VAL A N 1
ATOM 1279 C CA . VAL A 1 175 ? -5.766 2.900 2.618 1.00 97.75 175 VAL A CA 1
ATOM 1280 C C . VAL A 1 175 ? -6.187 3.854 1.512 1.00 97.75 175 VAL A C 1
ATOM 1282 O O . VAL A 1 175 ? -5.347 4.266 0.714 1.00 97.75 175 VAL A O 1
ATOM 1285 N N . LEU A 1 176 ? -7.474 4.179 1.461 1.00 97.50 176 LEU A N 1
ATOM 1286 C CA . LEU A 1 176 ? -8.087 4.995 0.418 1.00 97.50 176 LEU A CA 1
ATOM 1287 C C . LEU A 1 176 ? -8.514 6.341 1.001 1.00 97.50 176 LEU A C 1
ATOM 1289 O O . LEU A 1 176 ? -9.176 6.386 2.041 1.00 97.50 176 LEU A O 1
ATOM 1293 N N . TRP A 1 177 ? -8.158 7.409 0.298 1.00 94.38 177 TRP A N 1
ATOM 1294 C CA . TRP A 1 177 ? -8.556 8.787 0.575 1.00 94.38 177 TRP A CA 1
ATOM 1295 C C . TRP A 1 177 ? -9.254 9.408 -0.637 1.00 94.38 177 TRP A C 1
ATOM 1297 O O . TRP A 1 177 ? -9.122 8.909 -1.759 1.00 94.38 177 TRP A O 1
ATOM 1307 N N . ASP A 1 178 ? -9.945 10.525 -0.423 1.00 92.75 178 ASP A N 1
ATOM 1308 C CA . ASP A 1 178 ? -10.593 11.307 -1.479 1.00 92.75 178 ASP A CA 1
ATOM 1309 C C . ASP A 1 178 ? -11.579 10.470 -2.323 1.00 92.75 178 ASP A C 1
ATOM 1311 O O . ASP A 1 178 ? -12.475 9.823 -1.788 1.00 92.75 178 ASP A O 1
ATOM 1315 N N . SER A 1 179 ? -11.436 10.492 -3.652 1.00 92.56 179 SER A N 1
ATOM 1316 C CA . SER A 1 179 ? -12.267 9.750 -4.611 1.00 92.56 179 SER A CA 1
ATOM 1317 C C . SER A 1 179 ? -11.586 8.469 -5.103 1.00 92.56 179 SER A C 1
ATOM 1319 O O . SER A 1 179 ? -11.907 7.973 -6.185 1.00 92.56 179 SER A O 1
ATOM 1321 N N . SER A 1 180 ? -10.623 7.941 -4.341 1.00 95.62 180 SER A N 1
ATOM 1322 C CA . SER A 1 180 ? -9.918 6.720 -4.724 1.00 95.62 180 SER A CA 1
ATOM 1323 C C . SER A 1 180 ? -10.785 5.469 -4.574 1.00 95.62 180 SER A C 1
ATOM 1325 O O . SER A 1 180 ? -11.768 5.438 -3.831 1.00 95.62 180 SER A O 1
ATOM 1327 N N . SER A 1 181 ? -10.421 4.411 -5.299 1.00 96.69 181 SER A N 1
ATOM 1328 C CA . SER A 1 181 ? -11.184 3.160 -5.337 1.00 96.69 181 SER A CA 1
ATOM 1329 C C . SER A 1 181 ? -10.292 1.927 -5.232 1.00 96.69 181 SER A C 1
ATOM 1331 O O . SER A 1 181 ? -9.135 1.925 -5.652 1.00 96.69 181 SER A O 1
ATOM 1333 N N . ALA A 1 182 ? -10.835 0.848 -4.670 1.00 96.31 182 ALA A N 1
ATOM 1334 C CA . ALA A 1 182 ? -10.144 -0.427 -4.609 1.00 96.31 182 ALA A CA 1
ATOM 1335 C C . ALA A 1 182 ? -11.106 -1.594 -4.817 1.00 96.31 182 ALA A C 1
ATOM 1337 O O . ALA A 1 182 ? -12.168 -1.658 -4.202 1.00 96.31 182 ALA A O 1
ATOM 1338 N N . GLU A 1 183 ? -10.693 -2.543 -5.650 1.00 97.50 183 GLU A N 1
ATOM 1339 C CA . GLU A 1 183 ? -11.334 -3.845 -5.785 1.00 97.50 183 GLU A CA 1
ATOM 1340 C C . GLU A 1 183 ? -10.543 -4.875 -4.975 1.00 97.50 183 GLU A C 1
ATOM 1342 O O . GLU A 1 183 ? -9.349 -5.083 -5.206 1.00 97.50 183 GLU A O 1
ATOM 1347 N N . LEU A 1 184 ? -11.200 -5.525 -4.017 1.00 95.62 184 LEU A N 1
ATOM 1348 C CA . LEU A 1 184 ? -10.571 -6.482 -3.111 1.00 95.62 184 LEU A CA 1
ATOM 1349 C C . LEU A 1 184 ? -10.930 -7.905 -3.531 1.00 95.62 184 LEU A C 1
ATOM 1351 O O . LEU A 1 184 ? -12.099 -8.230 -3.737 1.00 95.62 184 LEU A O 1
ATOM 1355 N N . ARG A 1 185 ? -9.923 -8.776 -3.624 1.00 92.06 185 ARG A N 1
ATOM 1356 C CA . ARG A 1 185 ? -10.090 -10.195 -3.953 1.00 92.06 185 ARG A CA 1
ATOM 1357 C C . ARG A 1 185 ? -9.347 -11.086 -2.964 1.00 92.06 185 ARG A C 1
ATOM 1359 O O . ARG A 1 185 ? -8.254 -10.753 -2.505 1.00 92.06 185 ARG A O 1
ATOM 1366 N N . ALA A 1 186 ? -9.908 -12.270 -2.713 1.00 90.00 186 ALA A N 1
ATOM 1367 C CA . ALA A 1 186 ? -9.427 -13.222 -1.710 1.00 90.00 186 ALA A CA 1
ATOM 1368 C C . ALA A 1 186 ? -9.394 -12.603 -0.297 1.00 90.00 186 ALA A C 1
ATOM 1370 O O . ALA A 1 186 ? -10.432 -12.162 0.181 1.00 90.00 186 ALA A O 1
ATOM 1371 N N . PHE A 1 187 ? -8.233 -12.569 0.361 1.00 88.88 187 PHE A N 1
ATOM 1372 C CA . PHE A 1 187 ? -8.066 -12.121 1.752 1.00 88.88 187 PHE A CA 1
ATOM 1373 C C . PHE A 1 187 ? -7.616 -10.654 1.864 1.00 88.88 187 PHE A C 1
ATOM 1375 O O . PHE A 1 187 ? -6.984 -10.265 2.847 1.00 88.88 187 PHE A O 1
ATOM 1382 N N . ALA A 1 188 ? -7.877 -9.853 0.829 1.00 91.62 188 ALA A N 1
ATOM 1383 C CA . ALA A 1 188 ? -7.455 -8.464 0.786 1.00 91.62 188 ALA A CA 1
ATOM 1384 C C . ALA A 1 188 ? -8.286 -7.603 1.745 1.00 91.62 188 ALA A C 1
ATOM 1386 O O . ALA A 1 188 ? -9.470 -7.865 1.955 1.00 91.62 188 ALA A O 1
ATOM 1387 N N . THR A 1 189 ? -7.679 -6.545 2.282 1.00 94.00 189 THR A N 1
ATOM 1388 C CA . THR A 1 189 ? -8.360 -5.586 3.163 1.00 94.00 189 THR A CA 1
ATOM 1389 C C . THR A 1 189 ? -8.142 -4.150 2.705 1.00 94.00 189 THR A C 1
ATOM 1391 O O . THR A 1 189 ? -7.120 -3.816 2.101 1.00 94.00 189 THR A O 1
ATOM 1394 N N . ALA A 1 190 ? -9.105 -3.275 2.988 1.00 93.44 190 ALA A N 1
ATOM 1395 C CA . ALA A 1 190 ? -8.980 -1.854 2.709 1.00 93.44 190 ALA A CA 1
ATOM 1396 C C . ALA A 1 190 ? -9.658 -1.015 3.788 1.00 93.44 190 ALA A C 1
ATOM 1398 O O . ALA A 1 190 ? -10.710 -1.384 4.303 1.00 93.44 190 ALA A O 1
ATOM 1399 N N . HIS A 1 191 ? -9.053 0.131 4.088 1.00 93.62 191 HIS A N 1
ATOM 1400 C CA . HIS A 1 191 ? -9.621 1.161 4.948 1.00 93.62 191 HIS A CA 1
ATOM 1401 C C . HIS A 1 191 ? -9.913 2.390 4.095 1.00 93.62 191 HIS A C 1
ATOM 1403 O O . HIS A 1 191 ? -8.985 3.036 3.609 1.00 93.62 191 HIS A O 1
ATOM 1409 N N . ALA A 1 192 ? -11.191 2.704 3.904 1.00 92.06 192 ALA A N 1
ATOM 1410 C CA . ALA A 1 192 ? -11.617 3.896 3.183 1.00 92.06 192 ALA A CA 1
ATOM 1411 C C . ALA A 1 192 ? -11.963 5.015 4.166 1.00 92.06 192 ALA A C 1
ATOM 1413 O O . ALA A 1 192 ? -12.690 4.789 5.136 1.00 92.06 192 ALA A O 1
ATOM 1414 N N . ARG A 1 193 ? -11.432 6.212 3.920 1.00 89.50 193 ARG A N 1
ATOM 1415 C CA . ARG A 1 193 ? -11.681 7.412 4.726 1.00 89.50 193 ARG A CA 1
ATOM 1416 C C . ARG A 1 193 ? -12.559 8.408 3.970 1.00 89.50 193 ARG A C 1
ATOM 1418 O O . ARG A 1 193 ? -12.866 8.211 2.798 1.00 89.50 193 ARG A O 1
ATOM 1425 N N . ASP A 1 194 ? -12.994 9.448 4.676 1.00 85.81 194 ASP A N 1
ATOM 1426 C CA . ASP A 1 194 ? -13.886 10.497 4.173 1.00 85.81 194 ASP A CA 1
ATOM 1427 C C . ASP A 1 194 ? -15.258 9.970 3.714 1.00 85.81 194 ASP A C 1
ATOM 1429 O O . ASP A 1 194 ? -15.853 9.099 4.355 1.00 85.81 194 ASP A O 1
ATOM 1433 N N . ARG A 1 195 ? -15.821 10.542 2.642 1.00 85.38 195 ARG A N 1
ATOM 1434 C CA . ARG A 1 195 ? -17.063 10.048 2.042 1.00 85.38 195 ARG A CA 1
ATOM 1435 C C . ARG A 1 195 ? -16.739 8.808 1.209 1.00 85.38 195 ARG A C 1
ATOM 1437 O O . ARG A 1 195 ? -16.408 8.919 0.034 1.00 85.38 195 ARG A O 1
ATOM 1444 N N . SER A 1 196 ? -16.881 7.641 1.822 1.00 88.75 196 SER A N 1
ATOM 1445 C CA . SER A 1 196 ? -16.597 6.355 1.193 1.00 88.75 196 SER A CA 1
ATOM 1446 C C . SER A 1 196 ? -17.866 5.612 0.772 1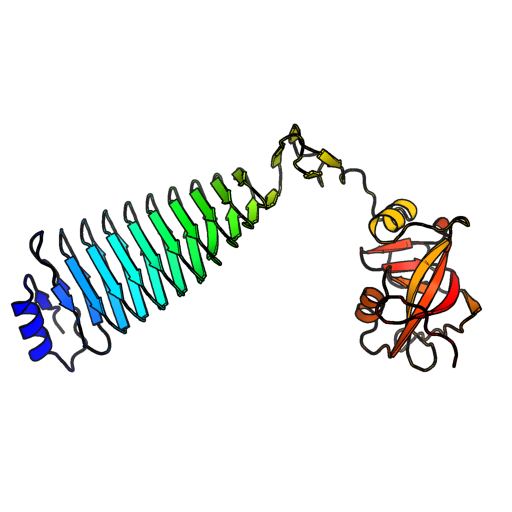.00 88.75 196 SER A C 1
ATOM 1448 O O . SER A 1 196 ? -18.948 5.786 1.338 1.00 88.75 196 SER A O 1
ATOM 1450 N N . THR A 1 197 ? -17.731 4.773 -0.255 1.00 91.38 197 THR A N 1
ATOM 1451 C CA . THR A 1 197 ? -18.752 3.797 -0.650 1.00 91.38 197 THR A CA 1
ATOM 1452 C C . THR A 1 197 ? -18.144 2.402 -0.605 1.00 91.38 197 THR A C 1
ATOM 1454 O O . THR A 1 197 ? -17.068 2.191 -1.160 1.00 91.38 197 THR A O 1
ATOM 1457 N N . ALA A 1 198 ? -18.823 1.450 0.031 1.00 92.50 198 ALA A N 1
ATOM 1458 C CA . ALA A 1 198 ? -18.407 0.054 0.082 1.00 92.50 198 ALA A CA 1
ATOM 1459 C C . ALA A 1 198 ? -19.516 -0.856 -0.455 1.00 92.50 198 ALA A C 1
ATOM 1461 O O . ALA A 1 198 ? -20.692 -0.691 -0.132 1.00 92.50 198 ALA A O 1
ATOM 1462 N N . THR A 1 199 ? -19.140 -1.828 -1.285 1.00 92.69 199 THR A N 1
ATOM 1463 C CA . THR A 1 199 ? -20.052 -2.870 -1.770 1.00 92.69 199 THR A CA 1
ATOM 1464 C C . THR A 1 199 ? -19.443 -4.234 -1.490 1.00 92.69 199 THR A C 1
ATOM 1466 O O . THR A 1 199 ? -18.309 -4.491 -1.889 1.00 92.69 199 THR A O 1
ATOM 1469 N N . GLY A 1 200 ? -20.178 -5.089 -0.782 1.00 90.94 200 GLY A N 1
ATOM 1470 C CA . GLY A 1 200 ? -19.705 -6.402 -0.347 1.00 90.94 200 GLY A CA 1
ATOM 1471 C C . GLY A 1 200 ? -20.560 -7.546 -0.876 1.00 90.94 200 GLY A C 1
ATOM 1472 O O . GLY A 1 200 ? -21.779 -7.427 -1.004 1.00 90.94 200 GLY A O 1
ATOM 1473 N N . GLY A 1 201 ? -19.926 -8.691 -1.135 1.00 88.38 201 GLY A N 1
ATOM 1474 C CA . GLY A 1 201 ? -20.650 -9.947 -1.332 1.00 88.38 201 GLY A CA 1
ATOM 1475 C C . GLY A 1 201 ? -21.259 -10.441 -0.018 1.00 88.38 201 GLY A C 1
ATOM 1476 O O . GLY A 1 201 ? -20.948 -9.927 1.052 1.00 88.38 201 GLY A O 1
ATOM 1477 N N . SER A 1 202 ? -22.086 -11.485 -0.068 1.00 90.56 202 SER A N 1
ATOM 1478 C CA . SER A 1 202 ? -22.828 -11.989 1.102 1.00 90.56 202 SER A CA 1
ATOM 1479 C C . SER A 1 202 ? -21.969 -12.502 2.263 1.00 90.56 202 SER A C 1
ATOM 1481 O O . SER A 1 202 ? -22.532 -12.834 3.288 1.00 90.56 202 SER A O 1
ATOM 1483 N N . HIS A 1 203 ? -20.647 -12.608 2.100 1.00 89.88 203 HIS A N 1
ATOM 1484 C CA . HIS A 1 203 ? -19.705 -13.078 3.124 1.00 89.88 203 HIS A CA 1
ATOM 1485 C C . HIS A 1 203 ? -18.600 -12.047 3.413 1.00 89.88 203 HIS A C 1
ATOM 1487 O O . HIS A 1 203 ? -17.569 -12.374 3.994 1.00 89.88 203 HIS A O 1
ATOM 1493 N N . THR A 1 204 ? -18.770 -10.803 2.962 1.00 89.56 204 THR A N 1
ATOM 1494 C CA . THR A 1 204 ? -17.804 -9.723 3.185 1.00 89.56 204 THR A CA 1
ATOM 1495 C C . THR A 1 204 ? -18.182 -8.958 4.445 1.00 89.56 204 THR A C 1
ATOM 1497 O O . THR A 1 204 ? -19.225 -8.317 4.459 1.00 89.56 204 THR A O 1
ATOM 1500 N N . ALA A 1 205 ? -17.346 -8.984 5.484 1.00 92.75 205 ALA A N 1
ATOM 1501 C CA . ALA A 1 205 ? -17.528 -8.111 6.644 1.00 92.75 205 ALA A CA 1
ATOM 1502 C C . ALA A 1 205 ? -17.171 -6.657 6.290 1.00 92.75 205 ALA A C 1
ATOM 1504 O O . ALA A 1 205 ? -16.138 -6.407 5.666 1.00 92.75 205 ALA A O 1
ATOM 1505 N N . ILE A 1 206 ? -18.019 -5.705 6.685 1.00 93.69 206 ILE A N 1
ATOM 1506 C CA . ILE A 1 206 ? -17.804 -4.267 6.485 1.00 93.69 206 ILE A CA 1
ATOM 1507 C C . ILE A 1 206 ? -18.052 -3.557 7.813 1.00 93.69 206 ILE A C 1
ATOM 1509 O O . ILE A 1 206 ? -19.173 -3.556 8.313 1.00 93.69 206 ILE A O 1
ATOM 1513 N N . HIS A 1 207 ? -17.006 -2.947 8.371 1.00 91.94 207 HIS A N 1
ATOM 1514 C CA . HIS A 1 207 ? -17.101 -2.146 9.591 1.00 91.94 207 HIS A CA 1
ATOM 1515 C C . HIS A 1 207 ? -17.330 -0.684 9.209 1.00 91.94 207 HIS A C 1
ATOM 1517 O O . HIS A 1 207 ? -16.539 -0.111 8.452 1.00 91.94 207 HIS A O 1
ATOM 1523 N N . VAL A 1 208 ? -18.402 -0.073 9.711 1.00 91.44 208 VAL A N 1
ATOM 1524 C CA . VAL A 1 208 ? -18.767 1.307 9.370 1.00 91.44 208 VAL A CA 1
ATOM 1525 C C . VAL A 1 208 ? -18.585 2.208 10.575 1.00 91.44 208 VAL A C 1
ATOM 1527 O O . VAL A 1 208 ? -19.317 2.108 11.546 1.00 91.44 208 VAL A O 1
ATOM 1530 N N . HIS A 1 209 ? -17.626 3.126 10.475 1.00 87.38 209 HIS A N 1
ATOM 1531 C CA . HIS A 1 209 ? -17.283 4.079 11.537 1.00 87.38 209 HIS A CA 1
ATOM 1532 C C . HIS A 1 209 ? -17.846 5.492 11.299 1.00 87.38 209 HIS A C 1
ATOM 1534 O O . HIS A 1 209 ? -17.597 6.400 12.083 1.00 87.38 209 HIS A O 1
ATOM 1540 N N . SER A 1 210 ? -18.557 5.734 10.191 1.00 85.12 210 SER A N 1
ATOM 1541 C CA . SER A 1 210 ? -19.144 7.048 9.905 1.00 85.12 210 SER A CA 1
ATOM 1542 C C . SER A 1 210 ? -20.496 6.942 9.211 1.00 85.12 210 SER A C 1
ATOM 1544 O O . SER A 1 210 ? -20.629 6.243 8.210 1.00 85.12 210 SER A O 1
ATOM 1546 N N . GLN A 1 211 ? -21.461 7.750 9.657 1.00 86.31 211 GLN A N 1
ATOM 1547 C CA . GLN A 1 211 ? -22.774 7.909 9.013 1.00 86.31 211 GLN A CA 1
ATOM 1548 C C . GLN A 1 211 ? -22.688 8.516 7.598 1.00 86.31 211 GLN A C 1
ATOM 1550 O O . GLN A 1 211 ? -23.676 8.561 6.871 1.00 86.31 211 GLN A O 1
ATOM 1555 N N . ARG A 1 212 ? -21.513 9.019 7.193 1.00 86.94 212 ARG A N 1
ATOM 1556 C CA . ARG A 1 212 ? -21.267 9.553 5.843 1.00 86.94 212 ARG A CA 1
ATOM 1557 C C . ARG A 1 212 ? -20.900 8.464 4.832 1.00 86.94 212 ARG A C 1
ATOM 1559 O O . ARG A 1 212 ? -20.820 8.777 3.642 1.00 86.94 212 ARG A O 1
ATOM 1566 N N . ALA A 1 213 ? -20.648 7.236 5.287 1.00 89.75 213 ALA A N 1
ATOM 1567 C CA . ALA A 1 213 ? -20.359 6.103 4.422 1.00 89.75 213 ALA A CA 1
ATOM 1568 C C . ALA A 1 213 ? -21.644 5.572 3.774 1.00 89.75 213 ALA A C 1
ATOM 1570 O O . ALA A 1 213 ? -22.700 5.520 4.398 1.00 89.75 213 ALA A O 1
ATOM 1571 N N . THR A 1 214 ? -21.549 5.151 2.515 1.00 92.62 214 THR A N 1
ATOM 1572 C CA . THR A 1 214 ? -22.626 4.428 1.824 1.00 92.62 214 THR A CA 1
ATOM 1573 C C . THR A 1 214 ? -22.232 2.963 1.700 1.00 92.62 214 THR A C 1
ATOM 1575 O O . THR A 1 214 ? -21.187 2.659 1.128 1.00 92.62 214 THR A O 1
ATOM 1578 N N . VAL A 1 215 ? -23.042 2.043 2.221 1.00 92.44 215 VAL A N 1
ATOM 1579 C CA . VAL A 1 215 ? -22.735 0.604 2.181 1.00 92.44 215 VAL A CA 1
ATOM 1580 C C . VAL A 1 215 ? -23.872 -0.176 1.541 1.00 92.44 215 VAL A C 1
ATOM 1582 O O . VAL A 1 215 ? -25.041 0.084 1.814 1.00 92.44 215 VAL A O 1
ATOM 1585 N N . SER A 1 216 ? -23.525 -1.136 0.682 1.00 94.12 216 SER A N 1
ATOM 1586 C CA . SER A 1 216 ? -24.479 -2.078 0.095 1.00 94.12 216 SER A CA 1
ATOM 1587 C C . SER A 1 216 ? -23.938 -3.513 0.096 1.00 94.12 216 SER A C 1
ATOM 1589 O O . SER A 1 216 ? -22.766 -3.753 -0.194 1.00 94.12 216 SER A O 1
ATOM 1591 N N . GLY A 1 217 ? -24.790 -4.484 0.435 1.00 92.81 217 GLY A N 1
ATOM 1592 C CA . GLY A 1 217 ? -24.366 -5.876 0.629 1.00 92.81 217 GLY A CA 1
ATOM 1593 C C . GLY A 1 217 ? -23.421 -6.058 1.826 1.00 92.81 217 GLY A C 1
ATOM 1594 O O . GLY A 1 217 ? -23.295 -5.173 2.669 1.00 92.81 217 GLY A O 1
ATOM 1595 N N . GLY A 1 218 ? -22.754 -7.212 1.901 1.00 92.19 218 GLY A N 1
ATOM 1596 C CA . GLY A 1 218 ? -21.887 -7.553 3.032 1.00 92.19 218 GLY A CA 1
ATOM 1597 C C . GLY A 1 218 ? -22.622 -7.871 4.338 1.00 92.19 218 GLY A C 1
ATOM 1598 O O . GLY A 1 218 ? -23.837 -7.730 4.462 1.00 92.19 218 GLY A O 1
ATOM 1599 N N . HIS A 1 219 ? -21.845 -8.305 5.327 1.00 92.94 219 HIS A N 1
ATOM 1600 C CA . HIS A 1 219 ? -22.220 -8.315 6.734 1.00 92.94 219 HIS A CA 1
ATOM 1601 C C . HIS A 1 219 ? -21.785 -6.988 7.349 1.00 92.94 219 HIS A C 1
ATOM 1603 O O . HIS A 1 219 ? -20.591 -6.739 7.532 1.00 92.94 219 HIS A O 1
ATOM 1609 N N . LEU A 1 220 ? -22.761 -6.128 7.620 1.00 91.06 220 LEU A N 1
ATOM 1610 C CA . LEU A 1 220 ? -22.529 -4.820 8.209 1.00 91.06 220 LEU A CA 1
ATOM 1611 C C . LEU A 1 220 ? -22.292 -4.946 9.717 1.00 91.06 220 LEU A C 1
ATOM 1613 O O . LEU A 1 220 ? -23.121 -5.504 10.432 1.00 91.06 220 LEU A O 1
ATOM 1617 N N . ILE A 1 221 ? -21.186 -4.374 10.178 1.00 89.19 221 ILE A N 1
ATOM 1618 C CA . ILE A 1 221 ? -20.905 -4.116 11.588 1.00 89.19 221 ILE A CA 1
ATOM 1619 C C . ILE A 1 221 ? -20.922 -2.595 11.739 1.00 89.19 221 ILE A C 1
ATOM 1621 O O . ILE A 1 221 ? -19.987 -1.903 11.329 1.00 89.19 221 ILE A O 1
ATOM 1625 N N . ASP A 1 222 ? -22.046 -2.073 12.224 1.00 88.19 222 ASP A N 1
ATOM 1626 C CA . ASP A 1 222 ? -22.255 -0.640 12.400 1.00 88.19 222 ASP A CA 1
ATOM 1627 C C . ASP A 1 222 ? -21.634 -0.182 13.721 1.00 88.19 222 ASP A C 1
ATOM 1629 O O . ASP A 1 222 ? -22.048 -0.606 14.797 1.00 88.19 222 ASP A O 1
ATOM 1633 N N . LEU A 1 223 ? -20.626 0.678 13.619 1.00 86.94 223 LEU A N 1
ATOM 1634 C CA . LEU A 1 223 ? -19.913 1.270 14.746 1.00 86.94 223 LEU A CA 1
ATOM 1635 C C . LEU A 1 223 ? -20.259 2.762 14.893 1.00 86.94 223 LEU A C 1
ATOM 1637 O O . LEU A 1 223 ? -19.656 3.460 15.699 1.00 86.94 223 LEU A O 1
ATOM 1641 N N . THR A 1 224 ? -21.207 3.289 14.106 1.00 85.44 224 THR A N 1
ATOM 1642 C CA . THR A 1 224 ? -21.524 4.728 14.072 1.00 85.44 224 THR A CA 1
ATOM 1643 C C . THR A 1 224 ? -22.309 5.225 15.278 1.00 85.44 224 THR A C 1
ATOM 1645 O O . THR A 1 224 ? -22.270 6.419 15.571 1.00 85.44 224 THR A O 1
ATOM 1648 N N . GLY A 1 225 ? -23.050 4.332 15.932 1.00 80.50 225 GLY A N 1
ATOM 1649 C CA . GLY A 1 225 ? -23.841 4.621 17.129 1.00 80.50 225 GLY A CA 1
ATOM 1650 C C . GLY A 1 225 ? -23.145 4.242 18.433 1.00 80.50 225 GLY A C 1
ATOM 1651 O O . GLY A 1 225 ? -23.766 4.338 19.485 1.00 80.50 225 GLY A O 1
ATOM 1652 N N . ILE A 1 226 ? -21.897 3.779 18.363 1.00 83.75 226 ILE A N 1
ATOM 1653 C CA . ILE A 1 226 ? -21.128 3.380 19.535 1.00 83.75 226 ILE A CA 1
ATOM 1654 C C . ILE A 1 226 ? -20.652 4.633 20.267 1.00 83.75 226 ILE A C 1
ATOM 1656 O O . ILE A 1 226 ? -19.889 5.428 19.719 1.00 83.75 226 ILE A O 1
ATOM 1660 N N . ASP A 1 227 ? -21.095 4.784 21.511 1.00 82.75 227 ASP A N 1
ATOM 1661 C CA . ASP A 1 227 ? -20.538 5.745 22.455 1.00 82.75 227 ASP A CA 1
ATOM 1662 C C . ASP A 1 227 ? -19.549 5.019 23.374 1.00 82.75 227 ASP A C 1
ATOM 1664 O O . ASP A 1 227 ? -19.943 4.351 24.325 1.00 82.75 227 ASP A O 1
ATOM 1668 N N . GLU A 1 228 ? -18.251 5.129 23.093 1.00 82.06 228 GLU A N 1
ATOM 1669 C CA . GLU A 1 228 ? -17.208 4.491 23.913 1.00 82.06 228 GLU A CA 1
ATOM 1670 C C . GLU A 1 228 ? -17.064 5.129 25.310 1.00 82.06 228 GLU A C 1
ATOM 1672 O O . GLU A 1 228 ? -16.323 4.612 26.148 1.00 82.06 228 GLU A O 1
ATOM 1677 N N . TYR A 1 229 ? -17.774 6.231 25.589 1.00 84.81 229 TYR A N 1
ATOM 1678 C CA . TYR A 1 229 ? -17.860 6.813 26.929 1.00 84.81 229 TYR A CA 1
ATOM 1679 C C . TYR A 1 229 ? -19.001 6.226 27.767 1.00 84.81 229 TYR A C 1
ATOM 1681 O O . TYR A 1 229 ? -18.973 6.384 28.994 1.00 84.81 229 TYR A O 1
ATOM 1689 N N . ASP A 1 230 ? -19.961 5.531 27.145 1.00 91.25 230 ASP A N 1
ATOM 1690 C CA . ASP A 1 230 ? -20.983 4.764 27.853 1.00 91.25 230 ASP A CA 1
ATOM 1691 C C . ASP A 1 230 ? -20.355 3.504 28.483 1.00 91.25 230 ASP A C 1
ATOM 1693 O O . ASP A 1 230 ? -19.748 2.694 27.775 1.00 91.25 230 ASP A O 1
ATOM 1697 N N . PRO A 1 231 ? -20.487 3.295 29.806 1.00 92.56 231 PRO A N 1
ATOM 1698 C CA . PRO A 1 231 ? -19.841 2.179 30.488 1.00 92.56 231 PRO A CA 1
ATOM 1699 C C . PRO A 1 231 ? -20.235 0.796 29.967 1.00 92.56 231 PRO A C 1
ATOM 1701 O O . PRO A 1 231 ? -19.371 -0.070 29.856 1.00 92.56 231 PRO A O 1
ATOM 1704 N N . ALA A 1 232 ? -21.513 0.577 29.642 1.00 92.19 232 ALA A N 1
ATOM 1705 C CA . ALA A 1 232 ? -21.975 -0.719 29.148 1.00 92.19 232 ALA A CA 1
ATOM 1706 C C . ALA A 1 232 ? -21.393 -1.008 27.758 1.00 92.19 232 ALA A C 1
ATOM 1708 O O . ALA A 1 232 ? -20.809 -2.066 27.535 1.00 92.19 232 ALA A O 1
ATOM 1709 N N . THR A 1 233 ? -21.452 -0.018 26.867 1.00 91.56 233 THR A N 1
ATOM 1710 C CA . THR A 1 233 ? -20.871 -0.095 25.523 1.00 91.56 233 THR A CA 1
ATOM 1711 C C . THR A 1 233 ? -19.359 -0.331 25.570 1.00 91.56 233 THR A C 1
ATOM 1713 O O . THR A 1 233 ? -18.835 -1.184 24.853 1.00 91.56 233 THR A O 1
ATOM 1716 N N . TRP A 1 234 ? -18.635 0.377 26.442 1.00 93.81 234 TRP A N 1
ATOM 1717 C CA . TRP A 1 234 ? -17.194 0.182 26.605 1.00 93.81 234 TRP A CA 1
ATOM 1718 C C . TRP A 1 234 ? -16.848 -1.222 27.115 1.00 93.81 234 TRP A C 1
ATOM 1720 O O . TRP A 1 234 ? -15.894 -1.828 26.625 1.00 93.81 234 TRP A O 1
ATOM 1730 N N . VAL A 1 235 ? -17.627 -1.756 28.063 1.00 94.06 235 VAL A N 1
ATOM 1731 C CA . VAL A 1 235 ? -17.465 -3.122 28.587 1.00 94.06 235 VAL A CA 1
ATOM 1732 C C . VAL A 1 235 ? -17.670 -4.155 27.480 1.00 94.06 235 VAL A C 1
ATOM 1734 O O . VAL A 1 235 ? -16.843 -5.060 27.355 1.00 94.06 235 VAL A O 1
ATOM 1737 N N . ASP A 1 236 ? -18.693 -3.991 26.644 1.00 90.31 236 ASP A N 1
ATOM 1738 C CA . ASP A 1 236 ? -18.986 -4.900 25.528 1.00 90.31 236 ASP A CA 1
ATOM 1739 C C . ASP A 1 236 ? -17.881 -4.901 24.461 1.00 90.31 236 ASP A C 1
ATOM 1741 O O . ASP A 1 236 ? -17.615 -5.928 23.834 1.00 90.31 236 ASP A O 1
ATOM 1745 N N . LEU A 1 237 ? -17.220 -3.759 24.257 1.00 88.25 237 LEU A N 1
ATOM 1746 C CA . LEU A 1 237 ? -16.170 -3.608 23.249 1.00 88.25 237 LEU A CA 1
ATOM 1747 C C . LEU A 1 237 ? -14.801 -4.094 23.707 1.00 88.25 237 LEU A C 1
ATOM 1749 O O . LEU A 1 237 ? -14.063 -4.684 22.916 1.00 88.25 237 LEU A O 1
ATOM 1753 N N . HIS A 1 238 ? -14.441 -3.812 24.957 1.00 91.38 238 HIS A N 1
ATOM 1754 C CA . HIS A 1 238 ? -13.059 -3.947 25.414 1.00 91.38 238 HIS A CA 1
ATOM 1755 C C . HIS A 1 238 ? -12.848 -5.144 26.340 1.00 91.38 238 HIS A C 1
ATOM 1757 O O . HIS A 1 238 ? -11.707 -5.546 26.556 1.00 91.38 238 HIS A O 1
ATOM 1763 N N . THR A 1 239 ? -13.917 -5.736 26.879 1.00 91.06 239 THR A N 1
ATOM 1764 C CA . THR A 1 239 ? -13.843 -6.809 27.882 1.00 91.06 239 THR A CA 1
ATOM 1765 C C . THR A 1 239 ? -14.590 -8.070 27.424 1.00 91.06 239 THR A C 1
ATOM 1767 O O . THR A 1 239 ? -15.013 -8.185 26.277 1.00 91.06 239 THR A O 1
ATOM 1770 N N . ARG A 1 240 ? -14.752 -9.055 28.319 1.00 88.44 240 ARG A N 1
ATOM 1771 C CA . ARG A 1 240 ? -15.586 -10.247 28.075 1.00 88.44 240 ARG A CA 1
ATOM 1772 C C . ARG A 1 240 ? -17.070 -10.035 28.423 1.00 88.44 240 ARG A C 1
ATOM 1774 O O . ARG A 1 240 ? -17.818 -11.010 28.431 1.00 88.44 240 ARG A O 1
ATOM 1781 N N . GLY A 1 241 ? -17.476 -8.799 28.711 1.00 92.19 241 GLY A N 1
ATOM 1782 C CA . GLY A 1 241 ? -18.782 -8.459 29.272 1.00 92.19 241 GLY A CA 1
ATOM 1783 C C . GLY A 1 241 ? -18.768 -8.453 30.805 1.00 92.19 241 GLY A C 1
ATOM 1784 O O . GLY A 1 241 ? -17.726 -8.649 31.437 1.00 92.19 241 GLY A O 1
ATOM 1785 N N . SER A 1 242 ? -19.936 -8.232 31.408 1.00 94.38 242 SER A N 1
ATOM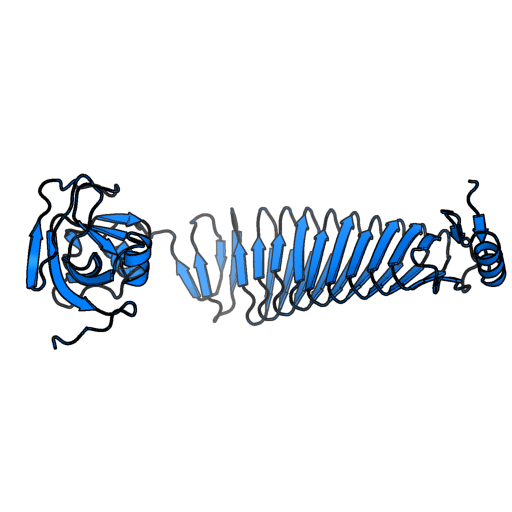 1786 C CA . SER A 1 242 ? -20.146 -8.416 32.847 1.00 94.38 242 SER A CA 1
ATOM 1787 C C . SER A 1 242 ? -20.568 -9.849 33.180 1.00 94.38 242 SER A C 1
ATOM 1789 O O . SER A 1 242 ? -21.180 -10.534 32.358 1.00 94.38 242 SER A O 1
ATOM 1791 N N . ASP A 1 243 ? -20.288 -10.290 34.402 1.00 94.19 243 ASP A N 1
ATOM 1792 C CA . ASP A 1 243 ? -20.781 -11.556 34.940 1.00 94.19 243 ASP A CA 1
ATOM 1793 C C . ASP A 1 243 ? -22.298 -11.525 35.242 1.00 94.19 243 ASP A C 1
ATOM 1795 O O . ASP A 1 243 ? -23.002 -10.547 34.965 1.00 94.19 243 ASP A O 1
ATOM 1799 N N . SER A 1 244 ? -22.824 -12.620 35.804 1.00 93.75 244 SER A N 1
ATOM 1800 C CA . SER A 1 244 ? -24.244 -12.739 36.167 1.00 93.75 244 SER A CA 1
ATOM 1801 C C . SER A 1 244 ? -24.698 -11.762 37.254 1.00 93.75 244 SER A C 1
ATOM 1803 O O . SER A 1 244 ? -25.902 -11.541 37.387 1.00 93.75 244 SER A O 1
ATOM 1805 N N . ASP A 1 245 ? -23.759 -11.189 38.007 1.00 93.56 245 ASP A N 1
ATOM 1806 C CA . ASP A 1 245 ? -24.009 -10.226 39.077 1.00 93.56 245 ASP A CA 1
ATOM 1807 C C . ASP A 1 245 ? -23.845 -8.772 38.587 1.00 93.56 245 ASP A C 1
ATOM 1809 O O . ASP A 1 245 ? -24.040 -7.823 39.351 1.00 93.56 245 ASP A O 1
ATOM 1813 N N . GLY A 1 246 ? -23.536 -8.572 37.299 1.00 94.38 246 GLY A N 1
ATOM 1814 C CA . GLY A 1 246 ? -23.341 -7.255 36.693 1.00 94.38 246 GLY A CA 1
ATOM 1815 C C . GLY A 1 246 ? -21.982 -6.629 37.014 1.00 94.38 246 GLY A C 1
ATOM 1816 O O . GLY A 1 246 ? -21.821 -5.409 36.890 1.00 94.38 246 GLY A O 1
ATOM 1817 N N . LEU A 1 247 ? -21.007 -7.441 37.431 1.00 97.00 247 LEU A N 1
ATOM 1818 C CA . LEU A 1 247 ? -19.637 -7.016 37.684 1.00 97.00 247 LEU A CA 1
ATOM 1819 C C . LEU A 1 247 ? -18.770 -7.271 36.455 1.00 97.00 247 LEU A C 1
ATOM 1821 O O . LEU A 1 247 ? -18.812 -8.333 35.838 1.00 97.00 247 LEU A O 1
ATOM 1825 N N . VAL A 1 248 ? -17.951 -6.291 36.097 1.00 97.62 248 VAL A N 1
ATOM 1826 C CA . VAL A 1 248 ? -16.909 -6.462 35.086 1.00 97.62 248 VAL A CA 1
ATOM 1827 C C . VAL A 1 248 ? -15.608 -6.895 35.752 1.00 97.62 248 VAL A C 1
ATOM 1829 O O . VAL A 1 248 ? -15.227 -6.364 36.796 1.00 97.62 248 VAL A O 1
ATOM 1832 N N . HIS A 1 249 ? -14.912 -7.838 35.128 1.00 97.69 249 HIS A N 1
ATOM 1833 C CA . HIS A 1 249 ? -13.579 -8.265 35.536 1.00 97.69 249 HIS A CA 1
ATOM 1834 C C . HIS A 1 249 ? -12.529 -7.437 34.795 1.00 97.69 249 HIS A C 1
ATOM 1836 O O . HIS A 1 249 ? -12.495 -7.404 33.564 1.00 97.69 249 HIS A O 1
ATOM 1842 N N . LEU A 1 250 ? -11.690 -6.746 35.557 1.00 98.19 250 LEU A N 1
ATOM 1843 C CA . LEU A 1 250 ? -10.642 -5.853 35.079 1.00 98.19 250 LEU A CA 1
ATOM 1844 C C . LEU A 1 250 ? -9.332 -6.166 35.800 1.00 98.19 250 LEU A C 1
ATOM 1846 O O . LEU A 1 250 ? -9.287 -6.967 36.730 1.00 98.19 250 LEU A O 1
ATOM 1850 N N . TYR A 1 251 ? -8.256 -5.503 35.390 1.00 98.38 251 TYR A N 1
ATOM 1851 C CA . TYR A 1 251 ? -6.918 -5.811 35.868 1.00 98.38 251 TYR A CA 1
ATOM 1852 C C . TYR A 1 251 ? -6.159 -4.578 36.332 1.00 98.38 251 TYR A C 1
ATOM 1854 O O . TYR A 1 251 ? -6.218 -3.503 35.723 1.00 98.38 251 TYR A O 1
ATOM 1862 N N . LYS A 1 252 ? -5.411 -4.758 37.420 1.00 97.75 252 LYS A N 1
ATOM 1863 C CA . LYS A 1 252 ? -4.541 -3.749 38.011 1.00 97.75 252 LYS A CA 1
ATOM 1864 C C . LYS A 1 252 ? -3.110 -4.260 38.076 1.00 97.75 252 LYS A C 1
ATOM 1866 O O . LYS A 1 252 ? -2.844 -5.282 38.694 1.00 97.75 252 LYS A O 1
ATOM 1871 N N . ALA A 1 253 ? -2.193 -3.513 37.477 1.00 97.69 253 ALA A N 1
ATOM 1872 C CA . ALA A 1 253 ? -0.765 -3.714 37.654 1.00 97.69 253 ALA A CA 1
ATOM 1873 C C . ALA A 1 253 ? -0.314 -3.032 38.954 1.00 97.69 253 ALA A C 1
ATOM 1875 O O . ALA A 1 253 ? -0.696 -1.882 39.205 1.00 97.69 253 ALA A O 1
ATOM 1876 N N . VAL A 1 254 ? 0.455 -3.748 39.771 1.00 96.62 254 VAL A N 1
ATOM 1877 C CA . VAL A 1 254 ? 0.942 -3.320 41.091 1.00 96.62 254 VAL A CA 1
ATOM 1878 C C . VAL A 1 254 ? 2.397 -3.761 41.297 1.00 96.62 254 VAL A C 1
ATOM 1880 O O . VAL A 1 254 ? 2.913 -4.606 40.563 1.00 96.62 254 VAL A O 1
ATOM 1883 N N . ASP A 1 255 ? 3.073 -3.160 42.271 1.00 95.81 255 ASP A N 1
ATOM 1884 C CA . ASP A 1 255 ? 4.398 -3.596 42.725 1.00 95.81 255 ASP A CA 1
ATOM 1885 C C . ASP A 1 255 ? 4.325 -4.794 43.697 1.00 95.81 255 ASP A C 1
ATOM 1887 O O . ASP A 1 255 ? 3.252 -5.347 43.968 1.00 95.81 255 ASP A O 1
ATOM 1891 N N . ASP A 1 256 ? 5.482 -5.199 44.229 1.00 95.00 256 ASP A N 1
ATOM 1892 C CA . ASP A 1 256 ? 5.613 -6.339 45.143 1.00 95.00 256 ASP A CA 1
ATOM 1893 C C . ASP A 1 256 ? 4.768 -6.180 46.419 1.00 95.00 256 ASP A C 1
ATOM 1895 O O . ASP A 1 256 ? 4.236 -7.171 46.930 1.00 95.00 256 ASP A O 1
ATOM 1899 N N . ASP A 1 257 ? 4.559 -4.939 46.869 1.00 94.44 257 ASP A N 1
ATOM 1900 C CA . ASP A 1 257 ? 3.789 -4.570 48.063 1.00 94.44 257 ASP A CA 1
ATOM 1901 C C . ASP A 1 257 ? 2.288 -4.363 47.768 1.00 94.44 257 ASP A C 1
ATOM 1903 O O . ASP A 1 257 ? 1.532 -3.844 48.603 1.00 94.44 257 ASP A O 1
ATOM 1907 N N . LEU A 1 258 ? 1.839 -4.788 46.580 1.00 95.94 258 LEU A N 1
ATOM 1908 C CA . LEU A 1 258 ? 0.481 -4.611 46.062 1.00 95.94 258 LEU A CA 1
ATOM 1909 C C . LEU A 1 258 ? 0.071 -3.142 45.958 1.00 95.94 258 LEU A C 1
ATOM 1911 O O . LEU A 1 258 ? -1.101 -2.795 46.117 1.00 95.94 258 LEU A O 1
ATOM 1915 N N . CYS A 1 259 ? 1.025 -2.260 45.696 1.00 95.00 259 CYS A N 1
ATOM 1916 C CA . CYS A 1 259 ? 0.784 -0.839 45.577 1.00 95.00 259 CYS A CA 1
ATOM 1917 C C . CYS A 1 259 ? 0.798 -0.383 44.114 1.00 95.00 259 CYS A C 1
ATOM 1919 O O . CYS A 1 259 ? 1.539 -0.876 43.265 1.00 95.00 259 CYS A O 1
ATOM 1921 N N . ALA A 1 260 ? -0.061 0.587 43.804 1.00 91.69 260 ALA A N 1
ATOM 1922 C CA . ALA A 1 260 ? -0.057 1.270 42.519 1.00 91.69 260 ALA A CA 1
ATOM 1923 C C . ALA A 1 260 ? -0.457 2.734 42.669 1.00 91.69 260 ALA A C 1
ATOM 1925 O O . ALA A 1 260 ? -1.293 3.103 43.496 1.00 91.69 260 ALA A O 1
ATOM 1926 N N . GLY A 1 261 ? 0.136 3.575 41.829 1.00 82.38 261 GLY A N 1
ATOM 1927 C CA . GLY A 1 261 ? -0.048 5.017 41.857 1.00 82.38 261 GLY A CA 1
ATOM 1928 C C . GLY A 1 261 ? 1.221 5.740 41.430 1.00 82.38 261 GLY A C 1
ATOM 1929 O O . GLY A 1 261 ? 2.267 5.133 41.233 1.00 82.38 261 GLY A O 1
ATOM 1930 N N . HIS A 1 262 ? 1.130 7.054 41.270 1.00 71.56 262 HIS A N 1
ATOM 1931 C CA . HIS A 1 262 ? 2.299 7.893 41.005 1.00 71.56 262 HIS A CA 1
ATOM 1932 C C . HIS A 1 262 ? 2.833 8.441 42.334 1.00 71.56 262 HIS A C 1
ATOM 1934 O O . HIS A 1 262 ? 2.110 8.440 43.324 1.00 71.56 262 HIS A O 1
ATOM 1940 N N . GLN A 1 263 ? 4.071 8.942 42.353 1.00 56.38 263 GLN A N 1
ATOM 1941 C CA . GLN A 1 263 ? 4.863 9.317 43.545 1.00 56.38 263 GLN A CA 1
ATOM 1942 C C . GLN A 1 263 ? 4.151 10.147 44.642 1.00 56.38 263 GLN A C 1
ATOM 1944 O O . GLN A 1 263 ? 4.622 10.191 45.772 1.00 56.38 263 GLN A O 1
ATOM 1949 N N . TYR A 1 264 ? 3.030 10.804 44.340 1.00 59.28 264 TYR A N 1
ATOM 1950 C CA . TYR A 1 264 ? 2.236 11.607 45.276 1.00 59.28 264 TYR A CA 1
ATOM 1951 C C . TYR A 1 264 ? 0.902 10.963 45.690 1.00 59.28 264 TYR A C 1
ATOM 1953 O O . TYR A 1 264 ? 0.161 11.549 46.480 1.00 59.28 264 TYR A O 1
ATOM 1961 N N . THR A 1 265 ? 0.538 9.786 45.170 1.00 71.38 265 THR A N 1
ATOM 1962 C CA . THR A 1 265 ? -0.572 8.999 45.718 1.00 71.38 265 THR A CA 1
ATOM 1963 C C . THR A 1 265 ? -0.468 7.515 45.415 1.00 71.38 265 THR A C 1
ATOM 1965 O O . THR A 1 265 ? -0.989 7.021 44.416 1.00 71.38 265 THR A O 1
ATOM 1968 N N . LEU A 1 266 ? 0.189 6.813 46.327 1.00 88.25 266 LEU A N 1
ATOM 1969 C CA . LEU A 1 266 ? 0.256 5.365 46.335 1.00 88.25 266 LEU A CA 1
ATOM 1970 C C . LEU A 1 266 ? -1.024 4.803 46.968 1.00 88.25 266 LEU A C 1
ATOM 1972 O O . LEU A 1 266 ? -1.465 5.282 48.012 1.00 88.25 266 LEU A O 1
ATOM 1976 N N . THR A 1 267 ? -1.655 3.829 46.320 1.00 92.69 267 THR A N 1
ATOM 1977 C CA . THR A 1 267 ? -2.828 3.114 46.838 1.00 92.69 267 THR A CA 1
ATOM 1978 C C . THR A 1 267 ? -2.492 1.637 46.923 1.00 92.69 267 THR A C 1
ATOM 1980 O O . THR A 1 267 ? -1.965 1.080 45.962 1.00 92.69 267 THR A O 1
ATOM 1983 N N . GLN A 1 268 ? -2.787 1.019 48.063 1.00 95.25 268 GLN A N 1
ATOM 1984 C CA . GLN A 1 268 ? -2.586 -0.410 48.269 1.00 95.25 268 GLN A CA 1
ATOM 1985 C C . GLN A 1 268 ? -3.825 -1.190 47.824 1.00 95.25 268 GLN A C 1
ATOM 1987 O O . GLN A 1 268 ? -4.952 -0.745 48.051 1.00 95.25 268 GLN A O 1
ATOM 1992 N N . TYR A 1 269 ? -3.601 -2.348 47.206 1.00 97.19 269 TYR A N 1
ATOM 1993 C CA . TYR A 1 269 ? -4.627 -3.230 46.662 1.00 97.19 269 TYR A CA 1
ATOM 1994 C C . TYR A 1 269 ? -4.595 -4.617 47.324 1.00 97.19 269 TYR A C 1
ATOM 1996 O O . TYR A 1 269 ? -4.216 -5.597 46.681 1.00 97.19 269 TYR A O 1
ATOM 2004 N N . PRO A 1 270 ? -4.961 -4.726 48.614 1.00 97.31 270 PRO A N 1
ATOM 2005 C CA . PRO A 1 270 ? -4.966 -6.008 49.308 1.00 97.31 270 PRO A CA 1
ATOM 2006 C C . PRO A 1 270 ? -5.979 -6.979 48.684 1.00 97.31 270 PRO A C 1
ATOM 2008 O O . PRO A 1 270 ? -7.128 -6.624 48.418 1.00 97.31 270 PRO A O 1
ATOM 2011 N N . ILE A 1 271 ? -5.541 -8.219 48.450 1.00 97.38 271 ILE A N 1
ATOM 2012 C CA . ILE A 1 271 ? -6.369 -9.284 47.871 1.00 97.38 271 ILE A CA 1
ATOM 2013 C C . ILE A 1 271 ? -7.515 -9.635 48.828 1.00 97.38 271 ILE A C 1
ATOM 2015 O O . ILE A 1 271 ? -7.294 -9.851 50.017 1.00 97.38 271 ILE A O 1
ATOM 2019 N N . GLY A 1 272 ? -8.736 -9.723 48.296 1.00 97.31 272 GLY A N 1
ATOM 2020 C CA . GLY A 1 272 ? -9.959 -10.016 49.044 1.00 97.31 272 GLY A CA 1
ATOM 2021 C C . GLY A 1 272 ? -10.683 -8.781 49.587 1.00 97.31 272 GLY A C 1
ATOM 2022 O O . GLY A 1 272 ? -11.766 -8.918 50.155 1.00 97.31 272 GLY A O 1
ATOM 2023 N N . GLU A 1 273 ? -10.131 -7.577 49.414 1.00 98.00 273 GLU A N 1
ATOM 2024 C CA . GLU A 1 273 ? -10.723 -6.345 49.936 1.00 98.00 273 GLU A CA 1
ATOM 2025 C C . GLU A 1 273 ? -11.388 -5.483 48.858 1.00 98.00 273 GLU A C 1
ATOM 2027 O O . GLU A 1 273 ? -11.106 -5.577 47.663 1.00 98.00 273 GLU A O 1
ATOM 2032 N N . THR A 1 274 ? -12.280 -4.593 49.304 1.00 97.88 274 THR A N 1
ATOM 2033 C CA . THR A 1 274 ? -12.866 -3.541 48.465 1.00 97.88 274 THR A CA 1
ATOM 2034 C C . THR A 1 274 ? -12.281 -2.190 48.837 1.00 97.88 274 THR A C 1
ATOM 2036 O O . THR A 1 274 ? -12.471 -1.703 49.951 1.00 97.88 274 THR A O 1
ATOM 2039 N N . ILE A 1 275 ? -11.625 -1.555 47.876 1.00 96.06 275 ILE A N 1
ATOM 2040 C CA . ILE A 1 275 ? -10.926 -0.283 48.052 1.00 96.06 275 ILE A CA 1
ATOM 2041 C C . ILE A 1 275 ? -11.836 0.834 47.557 1.00 96.06 275 ILE A C 1
ATOM 2043 O O . ILE A 1 275 ? -12.582 0.654 46.598 1.00 96.06 275 ILE A O 1
ATOM 2047 N N . THR A 1 276 ? -11.790 1.992 48.209 1.00 96.00 276 THR A N 1
ATOM 2048 C CA . THR A 1 276 ? -12.514 3.203 47.797 1.00 96.00 276 THR A CA 1
ATOM 2049 C C . THR A 1 276 ? -11.525 4.356 47.683 1.00 96.00 276 THR A C 1
ATOM 2051 O O . THR A 1 276 ? -10.774 4.592 48.628 1.00 96.00 276 THR A O 1
ATOM 2054 N N . ASP A 1 277 ? -11.523 5.089 46.566 1.00 93.00 277 ASP A N 1
ATOM 2055 C CA . ASP A 1 277 ? -10.682 6.286 46.429 1.00 93.00 277 ASP A CA 1
ATOM 2056 C C . ASP A 1 277 ? -11.464 7.547 46.836 1.00 93.00 277 ASP A C 1
ATOM 2058 O O . ASP A 1 277 ? -12.407 7.939 46.141 1.00 93.00 277 ASP A O 1
ATOM 2062 N N . PRO A 1 278 ? -11.077 8.238 47.926 1.00 89.81 278 PRO A N 1
ATOM 2063 C CA . PRO A 1 278 ? -11.759 9.453 48.374 1.00 89.81 278 PRO A CA 1
ATOM 2064 C C . PRO A 1 278 ? -11.620 10.632 47.400 1.00 89.81 278 PRO A C 1
ATOM 2066 O O . PRO A 1 278 ? -12.290 11.648 47.567 1.00 89.81 278 PRO A O 1
ATOM 2069 N N . ARG A 1 279 ? -10.751 10.529 46.389 1.00 89.88 279 ARG A N 1
ATOM 2070 C CA . ARG A 1 279 ? -10.511 11.570 45.378 1.00 89.88 279 ARG A CA 1
ATOM 2071 C C . ARG A 1 279 ? -11.304 11.324 44.096 1.00 89.88 279 ARG A C 1
ATOM 2073 O O . ARG A 1 279 ? -10.963 11.894 43.059 1.00 89.88 279 ARG A O 1
ATOM 2080 N N . TRP A 1 280 ? -12.305 10.445 44.148 1.00 94.62 280 TRP A N 1
ATOM 2081 C CA . TRP A 1 280 ? -13.175 10.137 43.021 1.00 94.62 280 TRP A CA 1
ATOM 2082 C C . TRP A 1 280 ? -13.714 11.406 42.353 1.00 94.62 280 TRP A C 1
ATOM 2084 O O . TRP A 1 280 ? -14.224 12.312 43.016 1.00 94.62 280 TRP A O 1
ATOM 2094 N N . ARG A 1 281 ? -13.613 11.444 41.024 1.00 95.44 281 ARG A N 1
ATOM 2095 C CA . ARG A 1 281 ? -14.263 12.441 40.175 1.00 95.44 281 ARG A CA 1
ATOM 2096 C C . ARG A 1 281 ? -15.130 11.720 39.163 1.00 95.44 281 ARG A C 1
ATOM 2098 O O . ARG A 1 281 ? -14.620 10.886 38.414 1.00 95.44 281 ARG A O 1
ATOM 2105 N N . ASP A 1 282 ? -16.408 12.074 39.157 1.00 95.88 282 ASP A N 1
ATOM 2106 C CA . ASP A 1 282 ? -17.420 11.497 38.280 1.00 95.88 282 ASP A CA 1
ATOM 2107 C C . ASP A 1 282 ? -17.346 12.111 36.874 1.00 95.88 282 ASP A C 1
ATOM 2109 O O . ASP A 1 282 ? -18.167 12.929 36.467 1.00 95.88 282 ASP A O 1
ATOM 2113 N N . ASP A 1 283 ? -16.270 11.774 36.172 1.00 94.62 283 ASP A N 1
ATOM 2114 C CA . ASP A 1 283 ? -15.989 12.175 34.800 1.00 94.62 283 ASP A CA 1
ATOM 2115 C C . ASP A 1 283 ? -15.176 11.079 34.091 1.00 94.62 283 ASP A C 1
ATOM 2117 O O . ASP A 1 283 ? -14.664 10.158 34.724 1.00 94.62 283 ASP A O 1
ATOM 2121 N N . ASN A 1 284 ? -15.022 11.183 32.775 1.00 94.75 284 ASN A N 1
ATOM 2122 C CA . ASN A 1 284 ? -14.215 10.267 31.961 1.00 94.75 284 ASN A CA 1
ATOM 2123 C C . ASN A 1 284 ? -12.733 10.696 31.875 1.00 94.75 284 ASN A C 1
ATOM 2125 O O . ASN A 1 284 ? -11.988 10.231 31.018 1.00 94.75 284 ASN A O 1
ATOM 2129 N N . GLN A 1 285 ? -12.272 11.617 32.733 1.00 93.81 285 GLN A N 1
ATOM 2130 C CA . GLN A 1 285 ? -10.897 12.116 32.680 1.00 93.81 285 GLN A CA 1
ATOM 2131 C C . GLN A 1 285 ? -9.941 11.231 33.482 1.00 93.81 285 GLN A C 1
ATOM 2133 O O . GLN A 1 285 ? -10.276 10.670 34.531 1.00 93.81 285 GLN A O 1
ATOM 2138 N N . CYS A 1 286 ? -8.689 11.164 33.027 1.00 91.69 286 CYS A N 1
ATOM 2139 C CA . CYS A 1 286 ? -7.630 10.490 33.767 1.00 91.69 286 CYS A CA 1
ATOM 2140 C C . CYS A 1 286 ? -7.394 11.154 35.145 1.00 91.69 286 CYS A C 1
ATOM 2142 O O . CYS A 1 286 ? -7.420 12.379 35.291 1.00 91.69 286 CYS A O 1
ATOM 2144 N N . GLY A 1 287 ? -7.140 10.331 36.169 1.00 89.00 287 GLY A N 1
ATOM 2145 C CA . GLY A 1 287 ? -7.005 10.755 37.570 1.00 89.00 287 GLY A CA 1
ATOM 2146 C C . GLY A 1 287 ? -8.331 10.882 38.341 1.00 89.00 287 GLY A C 1
ATOM 2147 O O . GLY A 1 287 ? -9.389 11.118 37.759 1.00 89.00 287 GLY A O 1
ATOM 2148 N N . GLY A 1 288 ? -8.254 10.781 39.673 1.00 88.50 288 GLY A N 1
ATOM 2149 C CA . GLY A 1 288 ? -9.401 10.892 40.586 1.00 88.50 288 GLY A CA 1
ATOM 2150 C C . GLY A 1 288 ? -10.310 9.662 40.552 1.00 88.50 288 GLY A C 1
ATOM 2151 O O . GLY A 1 288 ? -11.396 9.722 39.978 1.00 88.50 288 GLY A O 1
ATOM 2152 N N . GLY A 1 289 ? -9.843 8.554 41.135 1.00 93.81 289 GLY A N 1
ATOM 2153 C CA . GLY A 1 289 ? -10.472 7.234 41.082 1.00 93.81 289 GLY A CA 1
ATOM 2154 C C . GLY A 1 289 ? -9.446 6.108 40.951 1.00 93.81 289 GLY A C 1
ATOM 2155 O O . GLY A 1 289 ? -8.269 6.354 40.685 1.00 93.81 289 GLY A O 1
ATOM 2156 N N . LEU A 1 290 ? -9.917 4.872 41.092 1.00 96.06 290 LEU A N 1
ATOM 2157 C CA . LEU A 1 290 ? -9.115 3.658 40.965 1.00 96.06 290 LEU A CA 1
ATOM 2158 C C . LEU A 1 290 ? -9.114 3.204 39.503 1.00 96.06 290 LEU A C 1
ATOM 2160 O O . LEU A 1 290 ? -10.157 2.837 38.966 1.00 96.06 290 LEU A O 1
ATOM 2164 N N . HIS A 1 291 ? -7.951 3.260 38.851 1.00 96.44 291 HIS A N 1
ATOM 2165 C CA . HIS A 1 291 ? -7.788 2.842 37.453 1.00 96.44 291 HIS A CA 1
ATOM 2166 C C . HIS A 1 291 ? -7.615 1.339 37.318 1.00 96.44 291 HIS A C 1
ATOM 2168 O O . HIS A 1 291 ? -6.765 0.782 38.013 1.00 96.44 291 HIS A O 1
ATOM 2174 N N . ALA A 1 292 ? -8.309 0.734 36.360 1.00 97.31 292 ALA A N 1
ATOM 2175 C CA . ALA A 1 292 ? -8.152 -0.664 35.968 1.00 97.31 292 ALA A CA 1
ATOM 2176 C C . ALA A 1 292 ? -8.263 -0.805 34.438 1.00 97.31 292 ALA A C 1
ATOM 2178 O O . ALA A 1 292 ? -8.760 0.099 33.762 1.00 97.31 292 ALA A O 1
ATOM 2179 N N . CYS A 1 293 ? -7.751 -1.909 33.893 1.00 97.94 293 CYS A N 1
ATOM 2180 C CA . CYS A 1 293 ? -7.644 -2.144 32.449 1.00 97.94 293 CYS A CA 1
ATOM 2181 C C . CYS A 1 293 ? -8.336 -3.456 32.042 1.00 97.94 293 CYS A C 1
ATOM 2183 O O . CYS A 1 293 ? -8.433 -4.358 32.874 1.00 97.94 293 CYS A O 1
ATOM 2185 N N . PRO A 1 294 ? -8.760 -3.623 30.778 1.00 97.50 294 PRO A N 1
ATOM 2186 C CA . PRO A 1 294 ? -9.396 -4.858 30.315 1.00 97.50 294 PRO A CA 1
ATOM 2187 C C . PRO A 1 294 ? -8.515 -6.110 30.346 1.00 97.50 294 PRO A C 1
ATOM 2189 O O . PRO A 1 294 ? -9.035 -7.220 30.398 1.00 97.50 294 PRO A O 1
ATOM 2192 N N . THR A 1 295 ? -7.187 -5.955 30.296 1.00 97.06 295 THR A N 1
ATOM 2193 C CA . THR A 1 295 ? -6.231 -7.076 30.326 1.00 97.06 295 THR A CA 1
ATOM 2194 C C . THR A 1 295 ? -5.020 -6.759 31.213 1.00 97.06 295 THR A C 1
ATOM 2196 O O . THR A 1 295 ? -4.677 -5.579 31.366 1.00 97.06 295 THR A O 1
ATOM 2199 N N . PRO A 1 296 ? -4.313 -7.772 31.756 1.00 97.31 296 PRO A N 1
ATOM 2200 C CA . PRO A 1 296 ? -3.066 -7.544 32.490 1.00 97.31 296 PRO A CA 1
ATOM 2201 C C . PRO A 1 296 ? -1.975 -6.893 31.631 1.00 97.31 296 PRO A C 1
ATOM 2203 O O . PRO A 1 296 ? -1.236 -6.043 32.119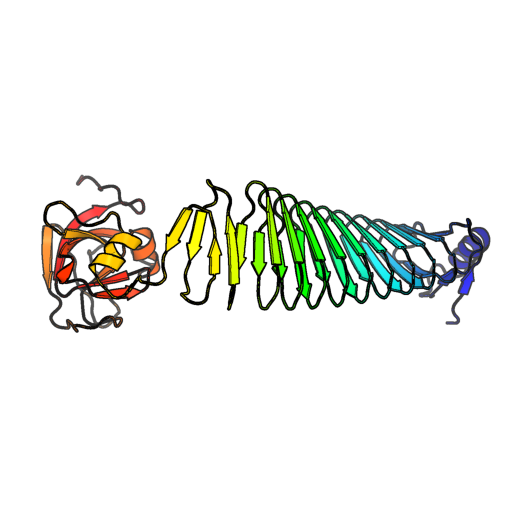 1.00 97.31 296 PRO A O 1
ATOM 2206 N N . VAL A 1 297 ? -1.906 -7.230 30.336 1.00 96.38 297 VAL A N 1
ATOM 2207 C CA . VAL A 1 297 ? -0.969 -6.613 29.381 1.00 96.38 297 VAL A CA 1
ATOM 2208 C C . VAL A 1 297 ? -1.212 -5.108 29.272 1.00 96.38 297 VAL A C 1
ATOM 2210 O O . VAL A 1 297 ? -0.273 -4.331 29.426 1.00 96.38 297 VAL A O 1
ATOM 2213 N N . MET A 1 298 ? -2.467 -4.686 29.090 1.00 97.00 298 MET A N 1
ATOM 2214 C CA . MET A 1 298 ? -2.821 -3.262 29.091 1.00 97.00 298 MET A CA 1
ATOM 2215 C C . MET A 1 298 ? -2.499 -2.610 30.440 1.00 97.00 298 MET A C 1
ATOM 2217 O O . MET A 1 298 ? -1.961 -1.508 30.475 1.00 97.00 298 MET A O 1
ATOM 2221 N N . ALA A 1 299 ? -2.767 -3.296 31.557 1.00 96.94 299 ALA A N 1
ATOM 2222 C CA . ALA A 1 299 ? -2.440 -2.781 32.885 1.00 96.94 299 ALA A CA 1
ATOM 2223 C C . ALA A 1 299 ? -0.930 -2.543 33.064 1.00 96.94 299 ALA A C 1
ATOM 2225 O O . ALA A 1 299 ? -0.541 -1.494 33.581 1.00 96.94 299 ALA A O 1
ATOM 2226 N N . ARG A 1 300 ? -0.084 -3.471 32.595 1.00 96.50 300 ARG A N 1
ATOM 2227 C CA . ARG A 1 300 ? 1.380 -3.327 32.564 1.00 96.50 300 ARG A CA 1
ATOM 2228 C C . ARG A 1 300 ? 1.809 -2.131 31.723 1.00 96.50 300 ARG A C 1
ATOM 2230 O O . ARG A 1 300 ? 2.704 -1.398 32.121 1.00 96.50 300 ARG A O 1
ATOM 2237 N N . ASP A 1 301 ? 1.181 -1.905 30.575 1.00 95.31 301 ASP A N 1
ATOM 2238 C CA . ASP A 1 301 ? 1.554 -0.789 29.700 1.00 95.31 301 ASP A CA 1
ATOM 2239 C C . ASP A 1 301 ? 1.300 0.584 30.370 1.00 95.31 301 ASP A C 1
ATOM 2241 O O . ASP A 1 301 ? 1.973 1.563 30.046 1.00 95.31 301 ASP A O 1
ATOM 2245 N N . HIS A 1 302 ? 0.411 0.647 31.375 1.00 92.88 302 HIS A N 1
ATOM 2246 C CA . HIS A 1 302 ? 0.206 1.826 32.236 1.00 92.88 302 HIS A CA 1
ATOM 2247 C C . HIS A 1 302 ? 1.069 1.846 33.513 1.00 92.88 302 HIS A C 1
ATOM 2249 O O . HIS A 1 302 ? 1.140 2.886 34.168 1.00 92.88 302 HIS A O 1
ATOM 2255 N N . TYR A 1 303 ? 1.734 0.742 33.871 1.00 93.88 303 TYR A N 1
ATOM 2256 C CA . TYR A 1 303 ? 2.730 0.668 34.946 1.00 93.88 303 TYR A CA 1
ATOM 2257 C C . TYR A 1 303 ? 3.846 -0.319 34.569 1.00 93.88 303 TYR A C 1
ATOM 2259 O O . TYR A 1 303 ? 3.845 -1.483 34.961 1.00 93.88 303 TYR A O 1
ATOM 2267 N N . MET A 1 304 ? 4.801 0.166 33.775 1.00 92.12 304 MET A N 1
ATOM 2268 C CA . MET A 1 304 ? 5.844 -0.654 33.141 1.00 92.12 304 MET A CA 1
ATOM 2269 C C . MET A 1 304 ? 6.791 -1.372 34.115 1.00 92.12 304 MET A C 1
ATOM 2271 O O . MET A 1 304 ? 7.341 -2.407 33.750 1.00 92.12 304 MET A O 1
ATOM 2275 N N . ASP A 1 305 ? 6.940 -0.854 35.338 1.00 91.75 305 ASP A N 1
ATOM 2276 C CA . ASP A 1 305 ? 7.760 -1.454 36.401 1.00 91.75 305 ASP A CA 1
ATOM 2277 C C . ASP A 1 305 ? 6.953 -2.390 37.325 1.00 91.75 305 ASP A C 1
ATOM 2279 O O . ASP A 1 305 ? 7.483 -2.878 38.322 1.00 91.75 305 ASP A O 1
ATOM 2283 N N . ALA A 1 306 ? 5.671 -2.634 37.027 1.00 93.62 306 ALA A N 1
ATOM 2284 C CA . ALA A 1 306 ? 4.845 -3.541 37.811 1.00 93.62 306 ALA A CA 1
ATOM 2285 C C . ALA A 1 306 ? 5.407 -4.964 37.794 1.00 93.62 306 ALA A C 1
ATOM 2287 O O . ALA A 1 306 ? 5.767 -5.506 36.746 1.00 93.62 306 ALA A O 1
ATOM 2288 N N . THR A 1 307 ? 5.416 -5.589 38.963 1.00 95.00 307 THR A N 1
ATOM 2289 C CA . THR A 1 307 ? 5.891 -6.960 39.154 1.00 95.00 307 THR A CA 1
ATOM 2290 C C . THR A 1 307 ? 4.741 -7.950 39.292 1.00 95.00 307 THR A C 1
ATOM 2292 O O . THR A 1 307 ? 4.939 -9.147 39.080 1.00 95.00 307 THR A O 1
ATOM 2295 N N . ARG A 1 308 ? 3.534 -7.465 39.618 1.00 97.25 308 ARG A N 1
ATOM 2296 C CA . ARG A 1 308 ? 2.361 -8.284 39.939 1.00 97.25 308 ARG A CA 1
ATOM 2297 C C . ARG A 1 308 ? 1.099 -7.734 39.273 1.00 97.25 308 ARG A C 1
ATOM 2299 O O . ARG A 1 308 ? 0.982 -6.534 39.007 1.00 97.25 308 ARG A O 1
ATOM 2306 N N . PHE A 1 309 ? 0.130 -8.613 39.024 1.00 98.25 309 PHE A N 1
ATOM 2307 C CA . PHE A 1 309 ? -1.139 -8.265 38.381 1.00 98.25 309 PHE A CA 1
ATOM 2308 C C . PHE A 1 309 ? -2.309 -8.814 39.182 1.00 98.25 309 PHE A C 1
ATOM 2310 O O . PHE A 1 309 ? -2.331 -9.981 39.559 1.00 98.25 309 PHE A O 1
ATOM 2317 N N . LEU A 1 310 ? -3.296 -7.966 39.430 1.00 98.38 310 LEU A N 1
ATOM 2318 C CA . LEU A 1 310 ? -4.480 -8.301 40.202 1.00 98.38 310 LEU A CA 1
ATOM 2319 C C . LEU A 1 310 ? -5.704 -8.285 39.305 1.00 98.38 310 LEU A C 1
ATOM 2321 O O . LEU A 1 310 ? -5.883 -7.353 38.523 1.00 98.38 310 LEU A O 1
ATOM 2325 N N . GLU A 1 311 ? -6.567 -9.277 39.468 1.00 98.31 311 GLU A N 1
ATOM 2326 C CA . GLU A 1 311 ? -7.930 -9.224 38.956 1.00 98.31 311 GLU A CA 1
ATOM 2327 C C . GLU A 1 311 ? -8.809 -8.479 39.960 1.00 98.31 311 GLU A C 1
ATOM 2329 O O . GLU A 1 311 ? -8.826 -8.792 41.156 1.00 98.31 311 GLU A O 1
ATOM 2334 N N . VAL A 1 312 ? -9.539 -7.486 39.466 1.00 98.38 312 VAL A N 1
ATOM 2335 C CA . VAL A 1 312 ? -10.466 -6.671 40.244 1.00 98.38 312 VAL A CA 1
ATOM 2336 C C . VAL A 1 312 ? -11.843 -6.674 39.598 1.00 98.38 312 VAL A C 1
ATOM 2338 O O . VAL A 1 312 ? -11.957 -6.757 38.377 1.00 98.38 312 VAL A O 1
ATOM 2341 N N . THR A 1 313 ? -12.889 -6.533 40.402 1.00 98.19 313 THR A N 1
ATOM 2342 C CA . THR A 1 313 ? -14.259 -6.377 39.914 1.00 98.19 313 THR A CA 1
ATOM 2343 C C . THR A 1 313 ? -14.844 -5.017 40.244 1.00 98.19 313 THR A C 1
ATOM 2345 O O . THR A 1 313 ? -14.525 -4.402 41.269 1.00 98.19 313 THR A O 1
ATOM 2348 N N . VAL A 1 314 ? -15.700 -4.540 39.338 1.00 97.69 314 VAL A N 1
ATOM 2349 C CA . VAL A 1 314 ? -16.408 -3.261 39.449 1.00 97.69 314 VAL A CA 1
ATOM 2350 C C . VAL A 1 314 ? -17.821 -3.408 38.872 1.00 97.69 314 VAL A C 1
ATOM 2352 O O . VAL A 1 314 ? -17.964 -3.998 37.801 1.00 97.69 314 VAL A O 1
ATOM 2355 N N . PRO A 1 315 ? -18.873 -2.866 39.509 1.00 97.44 315 PRO A N 1
ATOM 2356 C CA . PRO A 1 315 ? -20.180 -2.747 38.868 1.00 97.44 315 PRO A CA 1
ATOM 2357 C C . PRO A 1 315 ? -20.097 -1.903 37.592 1.00 97.44 315 PRO A C 1
ATOM 2359 O O . PRO A 1 315 ? -19.507 -0.824 37.607 1.00 97.44 315 PRO A O 1
ATOM 2362 N N . VAL A 1 316 ? -20.736 -2.333 36.500 1.00 96.12 316 VAL A N 1
ATOM 2363 C CA . VAL A 1 316 ? -20.692 -1.591 35.217 1.00 96.12 316 VAL A CA 1
ATOM 2364 C C . VAL A 1 316 ? -21.137 -0.130 35.379 1.00 96.12 316 VAL A C 1
ATOM 2366 O O . VAL A 1 316 ? -20.528 0.771 34.809 1.00 96.12 316 VAL A O 1
ATOM 2369 N N . ALA A 1 317 ? -22.148 0.130 36.214 1.00 95.00 317 ALA A N 1
ATOM 2370 C CA . ALA A 1 317 ? -22.666 1.478 36.468 1.00 95.00 317 ALA A CA 1
ATOM 2371 C C . ALA A 1 317 ? -21.653 2.434 37.140 1.00 95.00 317 ALA A C 1
ATOM 2373 O O . ALA A 1 317 ? -21.752 3.657 36.984 1.00 95.00 317 ALA A O 1
ATOM 2374 N N . ASP A 1 318 ? -20.670 1.886 37.858 1.00 96.25 318 ASP A N 1
ATOM 2375 C CA . ASP A 1 318 ? -19.658 2.648 38.598 1.00 96.25 318 ASP A CA 1
ATOM 2376 C C . ASP A 1 318 ? -18.434 2.990 37.735 1.00 96.25 318 ASP A C 1
ATOM 2378 O O . ASP A 1 318 ? -17.582 3.785 38.141 1.00 96.25 318 ASP A O 1
ATOM 2382 N N . LEU A 1 319 ? -18.334 2.413 36.535 1.00 96.31 319 LEU A N 1
ATOM 2383 C CA . LEU A 1 319 ? -17.230 2.670 35.625 1.00 96.31 319 LEU A CA 1
ATOM 2384 C C . LEU A 1 319 ? -17.356 4.022 34.930 1.00 96.31 319 LEU A C 1
ATOM 2386 O O . LEU A 1 319 ? -18.425 4.429 34.479 1.00 96.31 319 LEU A O 1
ATOM 2390 N N . ARG A 1 320 ? -16.214 4.679 34.745 1.00 97.25 320 ARG A N 1
ATOM 2391 C CA . ARG A 1 320 ? -16.025 5.742 33.758 1.00 97.25 320 ARG A CA 1
ATOM 2392 C C . ARG A 1 320 ? -14.885 5.344 32.822 1.00 97.25 320 ARG A C 1
ATOM 2394 O O . ARG A 1 320 ? -13.729 5.327 33.265 1.00 97.25 320 ARG A O 1
ATOM 2401 N N . PRO A 1 321 ? -15.185 4.984 31.562 1.00 96.88 321 PRO A N 1
ATOM 2402 C CA . PRO A 1 321 ? -14.171 4.809 30.527 1.00 96.88 321 PRO A CA 1
ATOM 2403 C C . PRO A 1 321 ? -13.298 6.056 30.390 1.00 96.88 321 PRO A C 1
ATOM 2405 O O . PRO A 1 321 ? -13.816 7.166 30.477 1.00 96.88 321 PRO A O 1
ATOM 2408 N N . ILE A 1 322 ? -11.991 5.896 30.193 1.00 95.12 322 ILE A N 1
ATOM 2409 C CA . ILE A 1 322 ? -11.082 7.026 29.927 1.00 95.12 322 ILE A CA 1
ATOM 2410 C C . ILE A 1 322 ? -10.642 6.999 28.464 1.00 95.12 322 ILE A C 1
ATOM 2412 O O . ILE A 1 322 ? -10.678 8.025 27.787 1.00 95.12 322 ILE A O 1
ATOM 2416 N N . ASP A 1 323 ? -10.232 5.822 28.001 1.00 93.00 323 ASP A N 1
ATOM 2417 C CA . ASP A 1 323 ? -9.833 5.512 26.631 1.00 93.00 323 ASP A CA 1
ATOM 2418 C C . ASP A 1 323 ? -10.088 4.014 26.354 1.00 93.00 323 ASP A C 1
ATOM 2420 O O . ASP A 1 323 ? -10.655 3.310 27.194 1.00 93.00 323 ASP A O 1
ATOM 2424 N N . ASP A 1 324 ? -9.676 3.514 25.191 1.00 90.25 324 ASP A N 1
ATOM 2425 C CA . ASP A 1 324 ? -9.822 2.114 24.762 1.00 90.25 324 ASP A CA 1
ATOM 2426 C C . ASP A 1 324 ? -8.986 1.113 25.588 1.00 90.25 324 ASP A C 1
ATOM 2428 O O . ASP A 1 324 ? -9.152 -0.102 25.473 1.00 90.25 324 ASP A O 1
ATOM 2432 N N . THR A 1 325 ? -8.093 1.600 26.452 1.00 94.44 325 THR A N 1
ATOM 2433 C CA . THR A 1 325 ? -7.175 0.767 27.239 1.00 94.44 325 THR A CA 1
ATOM 2434 C C . THR A 1 325 ? -7.468 0.754 28.735 1.00 94.44 325 THR A C 1
ATOM 2436 O O . THR A 1 325 ? -6.994 -0.148 29.431 1.00 94.44 325 THR A O 1
ATOM 2439 N N . LYS A 1 326 ? -8.214 1.731 29.268 1.00 95.19 326 LYS A N 1
ATOM 2440 C CA . LYS A 1 326 ? -8.502 1.813 30.707 1.00 95.19 326 LYS A CA 1
ATOM 2441 C C . LYS A 1 326 ? -9.767 2.586 31.056 1.00 95.19 326 LYS A C 1
ATOM 2443 O O . LYS A 1 326 ? -10.222 3.492 30.361 1.00 95.19 326 LYS A O 1
ATOM 2448 N N . CYS A 1 327 ? -10.246 2.298 32.255 1.00 97.00 327 CYS A N 1
ATOM 2449 C CA . CYS A 1 327 ? -11.341 2.991 32.914 1.00 97.00 327 CYS A CA 1
ATOM 2450 C C . CYS A 1 327 ? -10.945 3.365 34.349 1.00 97.00 327 CYS A C 1
ATOM 2452 O O . CYS A 1 327 ? -9.856 3.036 34.835 1.00 97.00 327 CYS A O 1
ATOM 2454 N N . LYS A 1 328 ? -11.842 4.057 35.051 1.00 96.81 328 LYS A N 1
ATOM 2455 C CA . LYS A 1 328 ? -11.742 4.281 36.495 1.00 96.81 328 LYS A CA 1
ATOM 2456 C C . LYS A 1 328 ? -13.072 4.054 37.196 1.00 96.81 328 LYS A C 1
ATOM 2458 O O . LYS A 1 328 ? -14.125 4.163 36.576 1.00 96.81 328 LYS A O 1
ATOM 2463 N N . ALA A 1 329 ? -12.997 3.794 38.493 1.00 97.50 329 ALA A N 1
ATOM 2464 C CA . ALA A 1 329 ? -14.153 3.623 39.360 1.00 97.50 329 ALA A CA 1
ATOM 2465 C C . ALA A 1 329 ? -13.917 4.277 40.732 1.00 97.50 329 ALA A C 1
ATOM 2467 O O . ALA A 1 329 ? -12.761 4.441 41.146 1.00 97.50 329 ALA A O 1
ATOM 2468 N N . PRO A 1 330 ? -14.981 4.627 41.476 1.00 97.25 330 PRO A N 1
ATOM 2469 C CA . PRO A 1 330 ? -14.851 5.061 42.863 1.00 97.25 330 PRO A CA 1
ATOM 2470 C C . PRO A 1 330 ? -14.385 3.917 43.772 1.00 97.25 330 PRO A C 1
ATOM 2472 O O . PRO A 1 330 ? -13.735 4.165 44.790 1.00 97.25 330 PRO A O 1
ATOM 2475 N N . ARG A 1 331 ? -14.735 2.672 43.416 1.00 97.31 331 ARG A N 1
ATOM 2476 C CA . ARG A 1 331 ? -14.494 1.464 44.206 1.00 97.31 331 ARG A CA 1
ATOM 2477 C C . ARG A 1 331 ? -14.102 0.294 43.313 1.00 97.31 331 ARG A C 1
ATOM 2479 O O . ARG A 1 331 ? -14.650 0.162 42.224 1.00 97.31 331 ARG A O 1
ATOM 2486 N N . VAL A 1 332 ? -13.200 -0.558 43.792 1.00 97.88 332 VAL A N 1
ATOM 2487 C CA . VAL A 1 332 ? -12.869 -1.842 43.148 1.00 97.88 332 VAL A CA 1
ATOM 2488 C C . VAL A 1 332 ? -12.734 -2.924 44.211 1.00 97.88 332 VAL A C 1
ATOM 2490 O O . VAL A 1 332 ? -12.255 -2.642 45.312 1.00 97.88 332 VAL A O 1
ATOM 2493 N N . THR A 1 333 ? -13.127 -4.151 43.888 1.00 98.44 333 THR A N 1
ATOM 2494 C CA . THR A 1 333 ? -12.918 -5.323 44.746 1.00 98.44 333 THR A CA 1
ATOM 2495 C C . THR A 1 333 ? -11.789 -6.166 44.176 1.00 98.44 333 THR A C 1
ATOM 2497 O O . THR A 1 333 ? -11.856 -6.567 43.023 1.00 98.44 333 THR A O 1
ATOM 2500 N N . VAL A 1 334 ? -10.742 -6.427 44.955 1.00 98.50 334 VAL A N 1
ATOM 2501 C CA . VAL A 1 334 ? -9.593 -7.230 44.515 1.00 98.50 334 VAL A CA 1
ATOM 2502 C C . VAL A 1 334 ? -9.890 -8.701 44.759 1.00 98.50 334 VAL A C 1
ATOM 2504 O O . VAL A 1 334 ? -10.095 -9.105 45.901 1.00 98.50 334 VAL A O 1
ATOM 2507 N N . LEU A 1 335 ? -9.896 -9.516 43.707 1.00 97.44 335 LEU A N 1
ATOM 2508 C CA . LEU A 1 335 ? -10.241 -10.932 43.817 1.00 97.44 335 LEU A CA 1
ATOM 2509 C C . LEU A 1 335 ? -9.025 -11.807 44.101 1.00 97.44 335 LEU A C 1
ATOM 2511 O O . LEU A 1 335 ? -9.055 -12.634 45.009 1.00 97.44 335 LEU A O 1
ATOM 2515 N N . ARG A 1 336 ? -7.975 -11.658 43.291 1.00 97.50 336 ARG A N 1
ATOM 2516 C CA . ARG A 1 336 ? -6.805 -12.544 43.290 1.00 97.50 336 ARG A CA 1
ATOM 2517 C C . ARG A 1 336 ? -5.675 -11.968 42.454 1.00 97.50 336 ARG A C 1
ATOM 2519 O O . ARG A 1 336 ? -5.868 -11.023 41.692 1.00 97.50 336 ARG A O 1
ATOM 2526 N N . GLU A 1 337 ? -4.516 -12.591 42.582 1.00 97.88 337 GLU A N 1
ATOM 2527 C CA . GLU A 1 337 ? -3.393 -12.379 41.681 1.00 97.88 337 GLU A CA 1
ATOM 2528 C C . GLU A 1 337 ? -3.525 -13.249 40.425 1.00 97.88 337 GLU A C 1
ATOM 2530 O O . GLU A 1 337 ? -4.045 -14.369 40.475 1.00 97.88 337 GLU A O 1
ATOM 2535 N N . VAL A 1 338 ? -3.060 -12.718 39.297 1.00 97.94 338 VAL A N 1
ATOM 2536 C CA . VAL A 1 338 ? -3.089 -13.372 37.989 1.00 97.94 338 VAL A CA 1
ATOM 2537 C C . VAL A 1 338 ? -1.754 -13.223 37.260 1.00 97.94 338 VAL A C 1
ATOM 2539 O O . VAL A 1 338 ? -0.962 -12.322 37.537 1.00 97.94 338 VAL A O 1
ATOM 2542 N N . THR A 1 339 ? -1.507 -14.105 36.297 1.00 97.19 339 THR A N 1
ATOM 2543 C CA . THR A 1 339 ? -0.395 -13.990 35.354 1.00 97.19 339 THR A CA 1
ATOM 2544 C C . THR A 1 339 ? -0.639 -12.853 34.356 1.00 97.19 339 THR A C 1
ATOM 2546 O O . THR A 1 339 ? -1.729 -12.284 34.267 1.00 97.19 339 THR A O 1
ATOM 2549 N N . LEU A 1 340 ? 0.372 -12.545 33.538 1.00 94.56 340 LEU A N 1
ATOM 2550 C CA . LEU A 1 340 ? 0.235 -11.580 32.443 1.00 94.56 340 LEU A CA 1
ATOM 2551 C C . LEU A 1 340 ? -0.796 -12.022 31.379 1.00 94.56 340 LEU A C 1
ATOM 2553 O O . LEU A 1 340 ? -1.355 -11.177 30.681 1.00 94.56 340 LEU A O 1
ATOM 2557 N N . ASP A 1 341 ? -1.075 -13.324 31.291 1.00 93.50 341 ASP A N 1
ATOM 2558 C CA . ASP A 1 341 ? -2.097 -13.897 30.408 1.00 93.50 341 ASP A CA 1
ATOM 2559 C C . ASP A 1 341 ? -3.508 -13.865 31.034 1.00 93.50 341 ASP A C 1
ATOM 2561 O O . ASP A 1 341 ? -4.499 -14.132 30.355 1.00 93.50 341 ASP A O 1
ATOM 2565 N N . GLY A 1 342 ? -3.618 -13.473 32.310 1.00 92.62 342 GLY A N 1
ATOM 2566 C CA . GLY A 1 342 ? -4.878 -13.376 33.051 1.00 92.62 342 GLY A CA 1
ATOM 2567 C C . GLY A 1 342 ? -5.279 -14.655 33.786 1.00 92.62 342 GLY A C 1
ATOM 2568 O O . GLY A 1 342 ? -6.384 -14.712 34.327 1.00 92.62 342 GLY A O 1
ATOM 2569 N N . ASP A 1 343 ? -4.401 -15.658 33.835 1.00 95.56 343 ASP A N 1
ATOM 2570 C CA . ASP A 1 343 ? -4.654 -16.907 34.554 1.00 95.56 343 ASP A CA 1
ATOM 2571 C C . ASP A 1 343 ? -4.436 -16.724 36.065 1.00 95.56 343 ASP A C 1
ATOM 2573 O O . ASP A 1 343 ? -3.450 -16.097 36.457 1.00 95.56 343 ASP A O 1
ATOM 2577 N N . PRO A 1 344 ? -5.298 -17.275 36.939 1.00 95.38 344 PRO A N 1
ATOM 2578 C CA . PRO A 1 344 ? -5.101 -17.230 38.387 1.00 95.38 344 PRO A CA 1
ATOM 2579 C C . PRO A 1 344 ? -3.742 -17.786 38.826 1.00 95.38 344 PRO A C 1
ATOM 2581 O O . PRO A 1 344 ? -3.346 -18.870 38.398 1.00 95.38 344 PRO A O 1
ATOM 2584 N N . ILE A 1 345 ? -3.064 -17.086 39.738 1.00 93.12 345 ILE A N 1
ATOM 2585 C CA . ILE A 1 345 ? -1.901 -17.632 40.444 1.00 93.12 345 ILE A CA 1
ATOM 2586 C C . ILE A 1 345 ? -2.405 -18.306 41.722 1.00 93.12 345 ILE A C 1
ATOM 2588 O O . ILE A 1 345 ? -2.979 -17.653 42.594 1.00 93.12 345 ILE A O 1
ATOM 2592 N N . GLU A 1 346 ? -2.234 -19.625 41.823 1.00 80.25 346 GLU A N 1
ATOM 2593 C CA . GLU A 1 346 ? -2.589 -20.360 43.038 1.00 80.25 346 GLU A CA 1
ATOM 2594 C C . GLU A 1 346 ? -1.704 -19.906 44.208 1.00 80.25 346 GLU A C 1
ATOM 2596 O O . GLU A 1 346 ? -0.489 -19.755 44.065 1.00 80.25 346 GLU A O 1
ATOM 2601 N N . ALA A 1 347 ? -2.318 -19.676 45.371 1.00 62.25 347 ALA A N 1
ATOM 2602 C CA . ALA A 1 347 ? -1.574 -19.388 46.590 1.00 62.25 347 ALA A CA 1
ATOM 2603 C C . ALA A 1 347 ? -0.730 -20.619 46.962 1.00 62.25 347 ALA A C 1
ATOM 2605 O O . ALA A 1 347 ? -1.274 -21.718 47.085 1.00 62.25 347 ALA A O 1
ATOM 2606 N N . ALA A 1 348 ? 0.583 -20.424 47.101 1.00 50.69 348 ALA A N 1
ATOM 2607 C CA . ALA A 1 348 ? 1.522 -21.456 47.542 1.00 50.69 348 ALA A CA 1
ATOM 2608 C C . ALA A 1 348 ? 1.290 -21.889 48.997 1.00 50.69 348 ALA A C 1
ATOM 2610 O O . ALA A 1 348 ? 0.905 -21.025 49.822 1.00 50.69 348 ALA A O 1
#

Sequence (348 aa):
MTPITVTSQAEWDAAIKAHHDDYVTVYIDSPAGVVIRIDDTGSSRAVLRGSSRAVLRGSSSAVLWDSSSAELRGSSRAVLRGSSRAVLRGSSSAVLWDSSSAELRDSSSAELWGSSSAELRGSSRAELWDSSSAVLRGSSRAELWDSSSAVLRGSSSAVLRGSSSAVLWGSSRAVLWDSSSAELRAFATAHARDRSTATGGSHTAIHVHSQRATVSGGHLIDLTGIDEYDPATWVDLHTRGSDSDGLVHLYKAVDD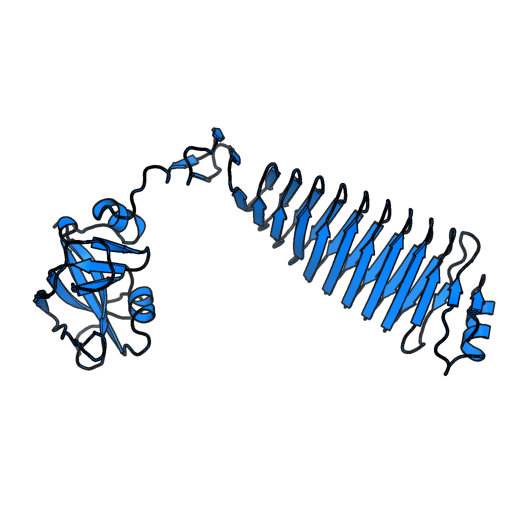DLCAGHQYTLTQYPIGETITDPRWRDDNQCGGGLHACPTPVMARDHYMDATRFLEVTVPVADLRPIDDTKCKAPRVTVLREVTLDGDPIEAA

Radius of gyration: 31.06 Å; chains: 1; bounding box: 66×38×85 Å

Secondary structure (DSSP, 8-state):
-PPEEESSHHHHHHHHHHHTTS--PEEE-PPTT-EEEE-S-SEEEEEE-TT-EEEEESEEEEEE-TT-EEEEESSEEEEE-TT-EEEEESSEEEEE-TT-EEEEEEEEEEEE-TT-EEEEEEEEEEEE-TT-EEEEEES-EEEE-TT-EEEEEES-EEEE-TT-EEEEEET-EEEE-TT-EEEE-TT-EEEE-SS-EEEEEEEEEEEE--TT-EEEEEEEEE-TT--TTSHHHHHHHHSS-B-TTSEEEEEEEE-TTSEEEETTEEEE--TT-EEE-TT--SSSSSSSSEEEBSSHHHHHHHSTT--EEEEEEEEGGG-EEEETTEEEESEEEEEEEE-TTS-B----

Organism: NCBI:txid120377

Foldseek 3Di:
DDAAEDAAQVSVVVCCVVALPHDHEYEYEHPAPGEHEAPDSQEEEYEYDDAYHYEHEAHYEYEYDADYEYEYEHCYEYEEDHAYEYEYEYNYEYEEEADYEYEYEAEYEYEYYHAYEYEYYHAYEYEEDDAYEYEYYDNYEYEEDADYEYEAYDDYEYEYDHAYEYEYYDDYEYEYEDNYYYHYDDNYYYHYDDQEEEEDAQDAEDEDCDPSYHYYHDDYDYCPPQDCQQLQSVCVPQAPHADPVQKGKWKAFAAPQQWDDPPVDIDHADAQDKDFQPQADPALAPDRFDKTFRALLLNCVVVVPGPWMWIKIDRSVQWGHNDSTMIGGRMIHTHATADRRRHGDDDD

pLDDT: mean 93.23, std 6.99, range [50.69, 98.81]

InterPro domains:
  IPR036426 Bulb-type lectin domain superfamily [G3DSA:2.90.10.10] (7-104)
  IPR036426 Bulb-type lectin domain superfamily [SSF51110] (40-102)
  IPR056083 Domain of unknown function DUF7666 [PF24703] (249-341)